Protein AF-A0A4R3K1B6-F1 (afdb_monomer_lite)

Organism: NCBI:txid1796634

InterPro domains:
  IPR000415 Nitroreductase-like [G3DSA:3.40.109.10] (159-326)
  IPR000415 Nitroreductase-like [SSF55469] (154-322)
  IPR003439 ABC transporter-like, ATP-binding domain [PF00005] (24-141)
  IPR003439 ABC transporter-like, ATP-binding domain [PS50893] (4-259)
  IPR027417 P-loop containing nucleoside triphosphate hydrolase [G3DSA:3.40.50.300] (1-145)
  IPR027417 P-loop containing nucleoside triphosphate hydrolase [SSF52540] (3-141)
  IPR029479 Nitroreductase [PF00881] (165-211)
  IPR029479 Nitroreductase [PF00881] (247-305)
  IPR050166 ABC transporter ATP-binding protein [PTHR42788] (2-141)

pLDDT: mean 86.81, std 9.58, range [44.66, 97.56]

Secondary structure (DSSP, 8-state):
-EEEEEEEEEEEEE-TTSPEEEEEEEEEEEEETT--------TTSSHHHHHHHHTTSS--SEEEEEETTEE--S--TT-----SS----TTS-HHHHHTHHHHHTT--HHHHHHT---TT-HHHHHHHHHHHHHHHHHTTPPP--GGGPPPPPPHHHHHHHHHHHHH----S-B-SPPPPHHHHHHHHHHHHTS--GGG---EEEEEEETTTSTTTTTT-SSTT-SEEEEEEEEHHHHHH-TTS-HHHHHHHHHHHHHHHHHHHHHTT-EEEEE--S-HHHHHHHHHHTT--TTEEEEEEEEEE-B---PPPPPPPPHHHH-S---

Structure (mmCIF, N/CA/C/O backbone):
data_AF-A0A4R3K1B6-F1
#
_entry.id   AF-A0A4R3K1B6-F1
#
loop_
_atom_site.group_PDB
_atom_site.id
_atom_site.type_symbol
_atom_site.label_atom_id
_atom_site.label_alt_id
_atom_site.label_comp_id
_atom_site.label_asym_id
_atom_site.label_entity_id
_atom_site.label_seq_id
_atom_site.pdbx_PDB_ins_code
_atom_site.Cartn_x
_atom_site.Cartn_y
_atom_site.Cartn_z
_atom_site.occupancy
_atom_site.B_iso_or_equiv
_atom_site.auth_seq_id
_atom_site.auth_comp_id
_atom_site.auth_asym_id
_atom_site.auth_atom_id
_atom_site.pdbx_PDB_model_num
ATOM 1 N N . MET A 1 1 ? 16.596 -20.324 -12.963 1.00 44.66 1 MET A N 1
ATOM 2 C CA . MET A 1 1 ? 17.667 -20.547 -13.966 1.00 44.66 1 MET A CA 1
ATOM 3 C C . MET A 1 1 ? 18.253 -19.181 -14.337 1.00 44.66 1 MET A C 1
ATOM 5 O O . MET A 1 1 ? 17.602 -18.192 -14.015 1.00 44.66 1 MET A O 1
ATOM 9 N N . PRO A 1 2 ? 19.481 -19.075 -14.879 1.00 58.22 2 PRO A N 1
ATOM 10 C CA . PRO A 1 2 ? 19.982 -17.814 -15.437 1.00 58.22 2 PRO A CA 1
ATOM 11 C C . PRO A 1 2 ? 19.074 -17.341 -16.578 1.00 58.22 2 PRO A C 1
ATOM 13 O O . PRO A 1 2 ? 18.966 -18.036 -17.582 1.00 58.22 2 PRO A O 1
ATOM 16 N N . THR A 1 3 ? 18.420 -16.194 -16.399 1.00 82.19 3 THR A N 1
ATOM 17 C CA . THR A 1 3 ? 17.505 -15.605 -17.388 1.00 82.19 3 THR A CA 1
ATOM 18 C C . THR A 1 3 ? 18.278 -14.821 -18.441 1.00 82.19 3 THR A C 1
ATOM 20 O O . THR A 1 3 ? 17.882 -14.826 -19.596 1.00 82.19 3 THR A O 1
ATOM 23 N N . ILE A 1 4 ? 19.414 -14.202 -18.097 1.00 93.25 4 ILE A N 1
ATOM 24 C CA . ILE A 1 4 ? 20.277 -13.510 -19.068 1.00 93.25 4 ILE A CA 1
ATOM 25 C C . ILE A 1 4 ? 21.705 -14.047 -18.954 1.00 93.25 4 ILE A C 1
ATOM 27 O O . ILE A 1 4 ? 22.252 -14.122 -17.853 1.00 93.25 4 ILE A O 1
ATOM 31 N N . LYS A 1 5 ? 22.325 -14.394 -20.087 1.00 95.75 5 LYS A N 1
ATOM 32 C CA . LYS A 1 5 ? 23.753 -14.745 -20.175 1.00 95.75 5 LYS A CA 1
ATOM 33 C C . LYS A 1 5 ? 24.436 -13.915 -21.248 1.00 95.75 5 LYS A C 1
ATOM 35 O O . LYS A 1 5 ? 23.923 -13.789 -22.354 1.00 95.75 5 LYS A O 1
ATOM 40 N N . ILE A 1 6 ? 25.613 -13.401 -20.933 1.00 97.12 6 ILE A N 1
ATOM 41 C CA . ILE A 1 6 ? 26.472 -12.638 -21.832 1.00 97.12 6 ILE A CA 1
ATOM 42 C C . ILE A 1 6 ? 27.816 -13.354 -21.865 1.00 97.12 6 ILE A C 1
ATOM 44 O O . ILE A 1 6 ? 28.393 -13.589 -20.801 1.00 97.12 6 ILE A O 1
ATOM 48 N N . LYS A 1 7 ? 28.299 -13.716 -23.057 1.00 96.69 7 LYS A N 1
ATOM 49 C CA . LYS A 1 7 ? 29.596 -14.382 -23.218 1.00 96.69 7 LYS A CA 1
ATOM 50 C C . LYS A 1 7 ? 30.464 -13.667 -24.236 1.00 96.69 7 LYS A C 1
ATOM 52 O O . LYS A 1 7 ? 30.051 -13.504 -25.387 1.00 96.69 7 LYS A O 1
ATOM 57 N N . ASN A 1 8 ? 31.672 -13.313 -23.804 1.00 97.25 8 ASN A N 1
ATOM 58 C CA . ASN A 1 8 ? 32.726 -12.690 -24.603 1.00 97.25 8 ASN A CA 1
ATOM 59 C C . ASN A 1 8 ? 32.189 -11.542 -25.476 1.00 97.25 8 ASN A C 1
ATOM 61 O O . ASN A 1 8 ? 32.447 -11.494 -26.680 1.00 97.25 8 ASN A O 1
ATOM 65 N N . LEU A 1 9 ? 31.330 -10.693 -24.904 1.00 97.56 9 LEU A N 1
ATOM 66 C CA . LEU A 1 9 ? 30.611 -9.681 -25.667 1.00 97.56 9 LEU A CA 1
ATOM 67 C C . LEU A 1 9 ? 31.532 -8.511 -26.011 1.00 97.56 9 LEU A C 1
ATOM 69 O O . LEU A 1 9 ? 32.130 -7.891 -25.131 1.00 97.56 9 LEU A O 1
ATOM 73 N N . GLU A 1 10 ? 31.558 -8.187 -27.302 1.00 97.12 10 GLU A N 1
ATOM 74 C CA . GLU A 1 10 ? 32.405 -7.153 -27.889 1.00 97.12 10 GLU A CA 1
ATOM 75 C C . GLU A 1 10 ? 31.560 -6.131 -28.654 1.00 97.12 10 GLU A C 1
ATOM 77 O O . GLU A 1 10 ? 30.659 -6.499 -29.421 1.00 97.12 10 GLU A O 1
ATOM 82 N N . LYS A 1 11 ? 31.883 -4.839 -28.527 1.00 96.81 11 LYS A N 1
ATOM 83 C CA . LYS A 1 11 ? 31.273 -3.781 -29.346 1.00 96.81 11 LYS A CA 1
ATOM 84 C C . LYS A 1 11 ? 32.308 -2.776 -29.823 1.00 96.81 11 LYS A C 1
ATOM 86 O O . LYS A 1 11 ? 32.958 -2.115 -29.017 1.00 96.81 11 LYS A O 1
ATOM 91 N N . TYR A 1 12 ? 32.359 -2.599 -31.139 1.00 95.00 12 TYR A N 1
ATOM 92 C CA . TYR A 1 12 ? 33.138 -1.561 -31.801 1.00 95.00 12 TYR A CA 1
ATOM 93 C C . TYR A 1 12 ? 32.222 -0.542 -32.483 1.00 95.00 12 TYR A C 1
ATOM 95 O O . TYR A 1 12 ? 31.189 -0.906 -33.055 1.00 95.00 12 TYR A O 1
ATOM 103 N N . TYR A 1 13 ? 32.622 0.727 -32.447 1.00 93.38 13 TYR A N 1
ATOM 104 C CA . TYR A 1 13 ? 32.012 1.807 -33.219 1.00 93.38 13 TYR A CA 1
ATOM 105 C C . TYR A 1 13 ? 33.022 2.383 -34.215 1.00 93.38 13 TYR A C 1
ATOM 107 O O . TYR A 1 13 ? 34.175 2.603 -33.838 1.00 93.38 13 TYR A O 1
ATOM 115 N N . PRO A 1 14 ? 32.614 2.663 -35.462 1.00 89.25 14 PRO A N 1
ATOM 116 C CA . PRO A 1 14 ? 33.463 3.383 -36.400 1.00 89.25 14 PRO A CA 1
ATOM 117 C C . PRO A 1 14 ? 33.594 4.850 -35.967 1.00 89.25 14 PRO A C 1
ATOM 119 O O . PRO A 1 14 ? 32.590 5.528 -35.754 1.00 89.25 14 PRO A O 1
ATOM 122 N N . GLY A 1 15 ? 34.825 5.336 -35.823 1.00 82.06 15 GLY A N 1
ATOM 123 C CA . GLY A 1 15 ? 35.135 6.746 -35.594 1.00 82.06 15 GLY A CA 1
ATOM 124 C C . GLY A 1 15 ? 35.229 7.545 -36.896 1.00 82.06 15 GLY A C 1
ATOM 125 O O . GLY A 1 15 ? 35.393 6.981 -37.979 1.00 82.06 15 GLY A O 1
ATOM 126 N N . GLU A 1 16 ? 35.173 8.876 -36.791 1.00 76.06 16 GLU A N 1
ATOM 127 C CA . GLU A 1 16 ? 35.148 9.799 -37.943 1.00 76.06 16 GLU A CA 1
ATOM 128 C C . GLU A 1 16 ? 36.380 9.681 -38.862 1.00 76.06 16 GLU A C 1
ATOM 130 O O . GLU A 1 16 ? 36.273 9.887 -40.068 1.00 76.06 16 GLU A O 1
ATOM 135 N N . ASN A 1 17 ? 37.530 9.273 -38.316 1.00 81.50 17 ASN A N 1
ATOM 136 C CA . ASN A 1 17 ? 38.792 9.120 -39.051 1.00 81.50 17 ASN A CA 1
ATOM 137 C C . ASN A 1 17 ? 39.086 7.668 -39.479 1.00 81.50 17 ASN A C 1
ATOM 139 O O . ASN A 1 17 ? 40.203 7.362 -39.891 1.00 81.50 17 ASN A O 1
ATOM 143 N N . GLY A 1 18 ? 38.116 6.755 -39.347 1.00 77.69 18 GLY A N 1
ATOM 144 C CA . GLY A 1 18 ? 38.296 5.323 -39.622 1.00 77.69 18 GLY A CA 1
ATOM 145 C C . GLY A 1 18 ? 38.916 4.517 -38.473 1.00 77.69 18 GLY A C 1
ATOM 146 O O . GLY A 1 18 ? 39.074 3.303 -38.600 1.00 77.69 18 GLY A O 1
ATOM 147 N N . GLU A 1 19 ? 39.236 5.152 -37.342 1.00 86.00 19 GLU A N 1
ATOM 148 C CA . GLU A 1 19 ? 39.643 4.450 -36.120 1.00 86.00 19 GLU A CA 1
ATOM 149 C C . GLU A 1 19 ? 38.438 3.771 -35.459 1.00 86.00 19 GLU A C 1
ATOM 151 O O . GLU A 1 19 ? 37.378 4.374 -35.298 1.00 86.00 19 GLU A O 1
ATOM 156 N N . MET A 1 20 ? 38.591 2.508 -35.061 1.00 87.69 20 MET A N 1
ATOM 157 C CA . MET A 1 20 ? 37.530 1.754 -34.393 1.00 87.69 20 MET A CA 1
ATOM 158 C C . MET A 1 20 ? 37.593 1.994 -32.884 1.00 87.69 20 MET A C 1
ATOM 160 O O . MET A 1 20 ? 38.568 1.629 -32.230 1.00 87.69 20 MET A O 1
ATOM 164 N N . THR A 1 21 ? 36.536 2.569 -32.314 1.00 91.06 21 THR A N 1
ATOM 165 C CA . THR A 1 21 ? 36.395 2.707 -30.860 1.00 91.06 21 THR A CA 1
ATOM 166 C C . THR A 1 21 ? 35.896 1.398 -30.272 1.00 91.06 21 THR A C 1
ATOM 168 O O . THR A 1 21 ? 34.793 0.955 -30.590 1.00 91.06 21 THR A O 1
ATOM 171 N N . HIS A 1 22 ? 36.691 0.791 -29.396 1.00 93.06 22 HIS A N 1
ATOM 172 C CA . HIS A 1 22 ? 36.332 -0.431 -28.683 1.00 93.06 22 HIS A CA 1
ATOM 173 C C . HIS A 1 22 ? 35.540 -0.079 -27.414 1.00 93.06 22 HIS A C 1
ATOM 175 O O . HIS A 1 22 ? 36.115 0.302 -26.401 1.00 93.06 22 HIS A O 1
ATOM 181 N N . ALA A 1 23 ? 34.209 -0.120 -27.494 1.00 93.75 23 ALA A N 1
ATOM 182 C CA . ALA A 1 23 ? 33.318 0.375 -26.441 1.00 93.75 23 ALA A CA 1
ATOM 183 C C . ALA A 1 23 ? 32.963 -0.672 -25.373 1.00 93.75 23 ALA A C 1
ATOM 185 O O . ALA A 1 23 ? 32.720 -0.302 -24.227 1.00 93.75 23 ALA A O 1
ATOM 186 N N . LEU A 1 24 ? 32.917 -1.956 -25.739 1.00 96.31 24 LEU A N 1
ATOM 187 C CA . LEU A 1 24 ? 32.756 -3.079 -24.810 1.00 96.31 24 LEU A CA 1
ATOM 188 C C . LEU A 1 24 ? 33.802 -4.134 -25.140 1.00 96.31 24 LEU A C 1
ATOM 190 O O . LEU A 1 24 ? 33.908 -4.497 -26.312 1.00 96.31 24 LEU A O 1
ATOM 194 N N . THR A 1 25 ? 34.517 -4.607 -24.120 1.00 95.44 25 THR A N 1
ATOM 195 C CA . THR A 1 25 ? 35.612 -5.574 -24.244 1.00 95.44 25 THR A CA 1
ATOM 196 C C . THR A 1 25 ? 35.378 -6.760 -23.318 1.00 95.44 25 THR A C 1
ATOM 198 O O . THR A 1 25 ? 35.262 -6.559 -22.110 1.00 95.44 25 THR A O 1
ATOM 201 N N . ASP A 1 26 ? 35.322 -7.968 -23.881 1.00 95.69 26 ASP A N 1
ATOM 202 C CA . ASP A 1 26 ? 35.226 -9.255 -23.179 1.00 95.69 26 ASP A CA 1
ATOM 203 C C . ASP A 1 26 ? 34.208 -9.295 -22.020 1.00 95.69 26 ASP A C 1
ATOM 205 O O . ASP A 1 26 ? 34.481 -9.758 -20.906 1.00 95.69 26 ASP A O 1
ATOM 209 N N . ILE A 1 27 ? 32.999 -8.773 -22.255 1.00 97.12 27 ILE A N 1
ATOM 210 C CA . ILE A 1 27 ? 31.979 -8.741 -21.203 1.00 97.12 27 ILE A CA 1
ATOM 211 C C . ILE A 1 27 ? 31.388 -10.143 -21.022 1.00 97.12 27 ILE A C 1
ATOM 213 O O . ILE A 1 27 ? 30.825 -10.722 -21.953 1.00 97.12 27 ILE A O 1
ATOM 217 N N . ASN A 1 28 ? 31.487 -10.663 -19.797 1.00 96.38 28 ASN A N 1
ATOM 218 C CA . ASN A 1 28 ? 30.962 -11.961 -19.386 1.00 96.38 28 ASN A CA 1
ATOM 219 C C . ASN A 1 28 ? 30.116 -11.804 -18.119 1.00 96.38 28 ASN A C 1
ATOM 221 O O . ASN A 1 28 ? 30.596 -11.295 -17.105 1.00 96.38 28 ASN A O 1
ATOM 225 N N . MET A 1 29 ? 28.851 -12.220 -18.170 1.00 94.62 29 MET A N 1
ATOM 226 C CA . MET A 1 29 ? 27.916 -12.053 -17.054 1.00 94.62 29 MET A CA 1
ATOM 227 C C . MET A 1 29 ? 26.774 -13.067 -17.128 1.00 94.62 29 MET A C 1
ATOM 229 O O . MET A 1 29 ? 26.272 -13.363 -18.209 1.00 94.62 29 MET A O 1
ATOM 233 N N . GLU A 1 30 ? 26.308 -13.535 -15.972 1.00 94.56 30 GLU A N 1
ATOM 234 C CA . GLU A 1 30 ? 25.056 -14.282 -15.846 1.00 94.56 30 GLU A CA 1
ATOM 235 C C . GLU A 1 30 ? 24.156 -13.595 -14.819 1.00 94.56 30 GLU A C 1
ATOM 237 O O . GLU A 1 30 ? 24.613 -13.251 -13.730 1.00 94.56 30 GLU A O 1
ATOM 242 N N . ILE A 1 31 ? 22.884 -13.407 -15.169 1.00 93.06 31 ILE A N 1
ATOM 243 C CA . ILE A 1 31 ? 21.857 -12.821 -14.304 1.00 93.06 31 ILE A CA 1
ATOM 244 C C . ILE A 1 31 ? 20.751 -13.856 -14.126 1.00 93.06 31 ILE A C 1
ATOM 246 O O . ILE A 1 31 ? 20.181 -14.351 -15.105 1.00 93.06 31 ILE A O 1
ATOM 250 N N . ARG A 1 32 ? 20.452 -14.212 -12.876 1.00 88.50 32 ARG A N 1
ATOM 251 C CA . ARG A 1 32 ? 19.416 -15.199 -12.549 1.00 88.50 32 ARG A CA 1
ATOM 252 C C . ARG A 1 32 ? 18.037 -14.577 -12.468 1.00 88.50 32 ARG A C 1
ATOM 254 O O . ARG A 1 32 ? 17.886 -13.391 -12.193 1.00 88.50 32 ARG A O 1
ATOM 261 N N . ASP A 1 33 ? 17.029 -15.417 -12.678 1.00 82.81 33 ASP A N 1
ATOM 262 C CA . ASP A 1 33 ? 15.645 -15.020 -12.463 1.00 82.81 33 ASP A CA 1
ATOM 263 C C . ASP A 1 33 ? 15.461 -14.380 -11.075 1.00 82.81 33 ASP A C 1
ATOM 265 O O . ASP A 1 33 ? 15.931 -14.892 -10.053 1.00 82.81 33 ASP A O 1
ATOM 269 N N . GLY A 1 34 ? 14.809 -13.220 -11.060 1.00 79.62 34 GLY A N 1
ATOM 270 C CA . GLY A 1 34 ? 14.570 -12.425 -9.863 1.00 79.62 34 GLY A CA 1
ATOM 271 C C . GLY A 1 34 ? 15.793 -11.720 -9.261 1.00 79.62 34 GLY A C 1
ATOM 272 O O . GLY A 1 34 ? 15.618 -11.071 -8.221 1.00 79.62 34 GLY A O 1
ATOM 273 N N . GLU A 1 35 ? 16.988 -11.805 -9.851 1.00 81.56 35 GLU A N 1
ATOM 274 C CA . GLU A 1 35 ? 18.142 -11.014 -9.412 1.00 81.56 35 GLU A CA 1
ATOM 275 C C . GLU A 1 35 ? 17.992 -9.539 -9.796 1.00 81.56 35 GLU A C 1
ATOM 277 O O . GLU A 1 35 ? 17.462 -9.184 -10.847 1.00 81.56 35 GLU A O 1
ATOM 282 N N . PHE A 1 36 ? 18.473 -8.665 -8.912 1.00 83.56 36 PHE A N 1
ATOM 283 C CA . PHE A 1 36 ? 18.562 -7.232 -9.160 1.00 83.56 36 PHE A CA 1
ATOM 284 C C . PHE A 1 36 ? 20.032 -6.858 -9.330 1.00 83.56 36 PHE A C 1
ATOM 286 O O . PHE A 1 36 ? 20.827 -7.031 -8.405 1.00 83.56 36 PHE A O 1
ATOM 293 N N . VAL A 1 37 ? 20.387 -6.350 -10.508 1.00 87.19 37 VAL A N 1
ATOM 294 C CA . VAL A 1 37 ? 21.770 -6.031 -10.879 1.00 87.19 37 VAL A CA 1
ATOM 295 C C . VAL A 1 37 ? 21.889 -4.540 -11.165 1.00 87.19 37 VAL A C 1
ATOM 297 O O . VAL A 1 37 ? 21.058 -3.962 -11.860 1.00 87.19 37 VAL A O 1
ATOM 300 N N . CYS A 1 38 ? 22.945 -3.918 -10.641 1.00 88.06 38 CYS A N 1
ATOM 301 C CA . CYS A 1 38 ? 23.271 -2.519 -10.895 1.00 88.06 38 CYS A CA 1
ATOM 302 C C . CYS A 1 38 ? 24.606 -2.424 -11.642 1.00 88.06 38 CYS A C 1
ATOM 304 O O . CYS A 1 38 ? 25.610 -2.971 -11.187 1.00 88.06 38 CYS A O 1
ATOM 306 N N . ILE A 1 39 ? 24.620 -1.716 -12.773 1.00 88.44 39 ILE A N 1
ATOM 307 C CA . ILE A 1 39 ? 25.825 -1.472 -13.574 1.00 88.44 39 ILE A CA 1
ATOM 308 C C . ILE A 1 39 ? 26.286 -0.038 -13.315 1.00 88.44 39 ILE A C 1
ATOM 310 O O . ILE A 1 39 ? 25.609 0.922 -13.683 1.00 88.44 39 ILE A O 1
ATOM 314 N N . VAL A 1 40 ? 27.453 0.111 -12.692 1.00 89.44 40 VAL A N 1
ATOM 315 C CA . VAL A 1 40 ? 28.027 1.410 -12.312 1.00 89.44 40 VAL A CA 1
ATOM 316 C C . VAL A 1 40 ? 29.332 1.673 -13.051 1.00 89.44 40 VAL A C 1
ATOM 318 O O . VAL A 1 40 ? 30.081 0.756 -13.371 1.00 89.44 40 VAL A O 1
ATOM 321 N N . GLY A 1 41 ? 29.615 2.944 -13.322 1.00 88.69 41 GLY A N 1
ATOM 322 C CA . GLY A 1 41 ? 30.865 3.367 -13.948 1.00 88.69 41 GLY A CA 1
ATOM 323 C C . GLY A 1 41 ? 30.794 4.800 -14.484 1.00 88.69 41 GLY A C 1
ATOM 324 O O . GLY A 1 41 ? 29.688 5.343 -14.607 1.00 88.69 41 GLY A O 1
ATOM 325 N N . PRO A 1 42 ? 31.940 5.420 -14.823 1.00 88.62 42 PRO A N 1
ATOM 326 C CA . PRO A 1 42 ? 32.013 6.796 -15.324 1.00 88.62 42 PRO A CA 1
ATOM 327 C C . PRO A 1 42 ? 31.149 7.054 -16.568 1.00 88.62 42 PRO A C 1
ATOM 329 O O . PRO A 1 42 ? 30.731 6.126 -17.264 1.00 88.62 42 PRO A O 1
ATOM 332 N N . SER A 1 43 ? 30.872 8.323 -16.879 1.00 85.50 43 SER A N 1
ATOM 333 C CA . SER A 1 43 ? 30.223 8.669 -18.153 1.00 85.50 43 SER A CA 1
ATOM 334 C C . SER A 1 43 ? 31.060 8.158 -19.334 1.00 85.50 43 SER A C 1
ATOM 336 O O . SER A 1 43 ? 32.286 8.220 -19.289 1.00 85.50 43 SER A O 1
ATOM 338 N N . GLY A 1 44 ? 30.406 7.604 -20.359 1.00 86.94 44 GLY A N 1
ATOM 339 C CA . GLY A 1 44 ? 31.076 7.055 -21.546 1.00 86.94 44 GLY A CA 1
ATOM 340 C C . GLY A 1 44 ? 31.652 5.637 -21.415 1.00 86.94 44 GLY A C 1
ATOM 341 O O . GLY A 1 44 ? 32.156 5.114 -22.398 1.00 86.94 44 GLY A O 1
ATOM 342 N N . CYS A 1 45 ? 31.540 4.959 -20.265 1.00 90.38 45 CYS A N 1
ATOM 343 C CA . CYS A 1 45 ? 32.122 3.617 -20.079 1.00 90.38 45 CYS A CA 1
ATOM 344 C C . CYS A 1 45 ? 31.312 2.443 -20.689 1.00 90.38 45 CYS A C 1
ATOM 346 O O . CYS A 1 45 ? 31.477 1.307 -20.259 1.00 90.38 45 CYS A O 1
ATOM 348 N N . GLY A 1 46 ? 30.376 2.701 -21.610 1.00 91.50 46 GLY A N 1
ATOM 349 C CA . GLY A 1 46 ? 29.630 1.645 -22.318 1.00 91.50 46 GLY A CA 1
ATOM 350 C C . GLY A 1 46 ? 28.388 1.067 -21.614 1.00 91.50 46 GLY A C 1
ATOM 351 O O . GLY A 1 46 ? 27.799 0.119 -22.120 1.00 91.50 46 GLY A O 1
ATOM 352 N N . LYS A 1 47 ? 27.925 1.627 -20.485 1.00 94.75 47 LYS A N 1
ATOM 353 C CA . LYS A 1 47 ? 26.725 1.123 -19.766 1.00 94.75 47 LYS A CA 1
ATOM 354 C C . LYS A 1 47 ? 25.475 1.083 -20.646 1.00 94.75 47 LYS A C 1
ATOM 356 O O . LYS A 1 47 ? 24.827 0.047 -20.741 1.00 94.75 47 LYS A O 1
ATOM 361 N N . SER A 1 48 ? 25.151 2.208 -21.287 1.00 91.62 48 SER A N 1
ATOM 362 C CA . SER A 1 48 ? 23.976 2.309 -22.157 1.00 91.62 48 SER A CA 1
ATOM 363 C C . SER A 1 48 ? 24.115 1.376 -23.357 1.00 91.62 48 SER A C 1
ATOM 365 O O . SER A 1 48 ? 23.192 0.627 -23.636 1.00 91.62 48 SER A O 1
ATOM 367 N N . THR A 1 49 ? 25.307 1.310 -23.963 1.00 94.38 49 THR A N 1
ATOM 368 C CA . THR A 1 49 ? 25.634 0.358 -25.035 1.00 94.38 49 THR A CA 1
ATOM 369 C C . THR A 1 49 ? 25.354 -1.090 -24.627 1.00 94.38 49 THR A C 1
ATOM 371 O O . THR A 1 49 ? 24.729 -1.830 -25.380 1.00 94.38 49 THR A O 1
ATOM 374 N N . LEU A 1 50 ? 25.780 -1.504 -23.429 1.00 95.44 50 LEU A N 1
ATOM 375 C CA . LEU A 1 50 ? 25.534 -2.851 -22.915 1.00 95.44 50 LEU A CA 1
ATOM 376 C C . LEU A 1 50 ? 24.035 -3.119 -22.721 1.00 95.44 50 LEU A C 1
ATOM 378 O O . LEU A 1 50 ? 23.539 -4.150 -23.167 1.00 95.44 50 LEU A O 1
ATOM 382 N N . LEU A 1 51 ? 23.307 -2.190 -22.093 1.00 94.06 51 LEU A N 1
ATOM 383 C CA . LEU A 1 51 ? 21.864 -2.328 -21.866 1.00 94.06 51 LEU A CA 1
ATOM 384 C C . LEU A 1 51 ? 21.065 -2.353 -23.178 1.00 94.06 51 LEU A C 1
ATOM 386 O O . LEU A 1 51 ? 20.131 -3.140 -23.306 1.00 94.06 51 LEU A O 1
ATOM 390 N N . GLU A 1 52 ? 21.448 -1.547 -24.169 1.00 93.50 52 GLU A N 1
ATOM 391 C CA . GLU A 1 52 ? 20.834 -1.534 -25.501 1.00 93.50 52 GLU A CA 1
ATOM 392 C C . GLU A 1 52 ? 21.067 -2.847 -26.256 1.00 93.50 52 GLU A C 1
ATOM 394 O O . GLU A 1 52 ? 20.145 -3.347 -26.901 1.00 93.50 52 GLU A O 1
ATOM 399 N N . ILE A 1 53 ? 22.264 -3.436 -26.149 1.00 95.50 53 ILE A N 1
ATOM 400 C CA . ILE A 1 53 ? 22.559 -4.752 -26.732 1.00 95.50 53 ILE A CA 1
ATOM 401 C C . ILE A 1 53 ? 21.720 -5.839 -26.061 1.00 95.50 53 ILE A C 1
ATOM 403 O O . ILE A 1 53 ? 21.092 -6.641 -26.750 1.00 95.50 53 ILE A O 1
ATOM 407 N N . VAL A 1 54 ? 21.661 -5.853 -24.725 1.00 94.19 54 VAL A N 1
ATOM 408 C CA . VAL A 1 54 ? 20.848 -6.825 -23.974 1.00 94.19 54 VAL A CA 1
ATOM 409 C C . VAL A 1 54 ? 19.367 -6.702 -24.332 1.00 94.19 54 VAL A C 1
ATOM 411 O O . VAL A 1 54 ? 18.686 -7.713 -24.478 1.00 94.19 54 VAL A O 1
ATOM 414 N N . ALA A 1 55 ? 18.875 -5.480 -24.547 1.00 92.31 55 ALA A N 1
ATOM 415 C CA . ALA A 1 55 ? 17.508 -5.230 -24.992 1.00 92.31 55 ALA A CA 1
ATOM 416 C C . ALA A 1 55 ? 17.244 -5.563 -26.473 1.00 92.31 55 ALA A C 1
ATOM 418 O O . ALA A 1 55 ? 16.100 -5.467 -26.927 1.00 92.31 55 ALA A O 1
ATOM 419 N N . GLY A 1 56 ? 18.280 -5.920 -27.238 1.00 93.31 56 GLY A N 1
ATOM 420 C CA . GLY A 1 56 ? 18.186 -6.156 -28.677 1.00 93.31 56 GLY A CA 1
ATOM 421 C C . GLY A 1 56 ? 17.900 -4.891 -29.493 1.00 93.31 56 GLY A C 1
ATOM 422 O O . GLY A 1 56 ? 17.388 -4.987 -30.608 1.00 93.31 56 GLY A O 1
ATOM 423 N N . LEU A 1 57 ? 18.191 -3.710 -28.937 1.00 93.25 57 LEU A N 1
ATOM 424 C CA . LEU A 1 57 ? 18.074 -2.407 -29.603 1.00 93.25 57 LEU A CA 1
ATOM 425 C C . LEU A 1 57 ? 19.330 -2.050 -30.404 1.00 93.25 57 LEU A C 1
ATOM 427 O O . LEU A 1 57 ? 19.262 -1.241 -31.328 1.00 93.25 57 LEU A O 1
ATOM 431 N N . LEU A 1 58 ? 20.466 -2.648 -30.049 1.00 94.50 58 LEU A N 1
ATOM 432 C CA . LEU A 1 58 ? 21.756 -2.412 -30.676 1.00 94.50 58 LEU A CA 1
ATOM 433 C C . LEU A 1 58 ? 22.447 -3.744 -30.976 1.00 94.50 58 LEU A C 1
ATOM 435 O O . LEU A 1 58 ? 22.542 -4.614 -30.117 1.00 94.50 58 LEU A O 1
ATOM 439 N N . GLU A 1 59 ? 22.977 -3.897 -32.187 1.00 94.38 59 GLU A N 1
ATOM 440 C CA . GLU A 1 59 ? 23.777 -5.073 -32.535 1.00 94.38 59 GLU A CA 1
ATOM 441 C C . GLU A 1 59 ? 25.161 -5.013 -31.874 1.00 94.38 59 GLU A C 1
ATOM 443 O O . GLU A 1 59 ? 25.796 -3.954 -31.815 1.00 94.38 59 GLU A O 1
ATOM 448 N N . HIS A 1 60 ? 25.662 -6.156 -31.416 1.00 95.00 60 HIS A N 1
ATOM 449 C CA . HIS A 1 60 ? 27.039 -6.313 -30.947 1.00 95.00 60 HIS A CA 1
ATOM 450 C C . HIS A 1 60 ? 27.976 -6.720 -32.094 1.00 95.00 60 HIS A C 1
ATOM 452 O O . HIS A 1 60 ? 27.527 -7.148 -33.154 1.00 95.00 60 HIS A O 1
ATOM 458 N N . THR A 1 61 ? 29.290 -6.566 -31.910 1.00 96.00 61 THR A N 1
ATOM 459 C CA . THR A 1 61 ? 30.281 -6.906 -32.947 1.00 96.00 61 THR A CA 1
ATOM 460 C C . THR A 1 61 ? 30.717 -8.369 -32.871 1.00 96.00 61 THR A C 1
ATOM 462 O O . THR A 1 61 ? 30.894 -9.005 -33.906 1.00 96.00 61 THR A O 1
ATOM 465 N N . ALA A 1 62 ? 30.881 -8.912 -31.662 1.00 96.12 62 ALA A N 1
ATOM 466 C CA . ALA A 1 62 ? 31.178 -10.326 -31.426 1.00 96.12 62 ALA A CA 1
ATOM 467 C C . ALA A 1 62 ? 30.620 -10.779 -30.065 1.00 96.12 62 ALA A C 1
ATOM 469 O O . ALA A 1 62 ? 30.042 -9.969 -29.337 1.00 96.12 62 ALA A O 1
ATOM 470 N N . GLY A 1 63 ? 30.763 -12.069 -29.754 1.00 96.19 63 GLY A N 1
ATOM 471 C CA . GLY A 1 63 ? 30.183 -12.694 -28.563 1.00 96.19 63 GLY A CA 1
ATOM 472 C C . GLY A 1 63 ? 28.721 -13.098 -28.740 1.00 96.19 63 GLY A C 1
ATOM 473 O O . GLY A 1 63 ? 28.199 -13.112 -29.856 1.00 96.19 63 GLY A O 1
ATOM 474 N N . GLU A 1 64 ? 28.065 -13.443 -27.634 1.00 96.06 64 GLU A N 1
ATOM 475 C CA . GLU A 1 64 ? 26.644 -13.805 -27.606 1.00 96.06 64 GLU A CA 1
ATOM 476 C C . GLU A 1 64 ? 25.924 -13.233 -26.379 1.00 96.06 64 GLU A C 1
ATOM 478 O O . GLU A 1 64 ? 26.480 -13.172 -25.279 1.00 96.06 64 GLU A O 1
ATOM 483 N N . VAL A 1 65 ? 24.657 -12.856 -26.572 1.00 96.50 65 VAL A N 1
ATOM 484 C CA . VAL A 1 65 ? 23.705 -12.563 -25.496 1.00 96.50 65 VAL A CA 1
ATOM 485 C C . VAL A 1 65 ? 22.531 -13.526 -25.614 1.00 96.50 65 VAL A C 1
ATOM 487 O O . VAL A 1 65 ? 21.943 -13.668 -26.686 1.00 96.50 65 VAL A O 1
ATOM 490 N N . LEU A 1 66 ? 22.196 -14.193 -24.515 1.00 94.50 66 LEU A N 1
ATOM 491 C CA . LEU A 1 66 ? 21.125 -15.178 -24.418 1.00 94.50 66 LEU A CA 1
ATOM 492 C C . LEU A 1 66 ? 20.083 -14.688 -23.405 1.00 94.50 66 LEU A C 1
ATOM 494 O O . LEU A 1 66 ? 20.452 -14.311 -22.293 1.00 94.50 66 LEU A O 1
ATOM 498 N N . LEU A 1 67 ? 18.804 -14.743 -23.775 1.00 91.88 67 LEU A N 1
ATOM 499 C CA . LEU A 1 67 ? 17.652 -14.596 -22.886 1.00 91.88 67 LEU A CA 1
ATOM 500 C C . LEU A 1 67 ? 16.957 -15.959 -22.789 1.00 91.88 67 LEU A C 1
ATOM 502 O O . LEU A 1 67 ? 16.557 -16.500 -23.816 1.00 91.88 67 LEU A O 1
ATOM 506 N N . ASP A 1 68 ? 16.861 -16.532 -21.591 1.00 89.69 68 ASP A N 1
ATOM 507 C CA . ASP A 1 68 ? 16.338 -17.888 -21.349 1.00 89.69 68 ASP A CA 1
ATOM 508 C C . ASP A 1 68 ? 16.955 -18.940 -22.293 1.00 89.69 68 ASP A C 1
ATOM 510 O O . ASP A 1 68 ? 16.269 -19.746 -22.920 1.00 89.69 68 ASP A O 1
ATOM 514 N N . ASP A 1 69 ? 18.286 -18.890 -22.425 1.00 90.94 69 ASP A N 1
ATOM 515 C CA . ASP A 1 69 ? 19.095 -19.725 -23.328 1.00 90.94 69 ASP A CA 1
ATOM 516 C C . ASP A 1 69 ? 18.804 -19.547 -24.837 1.00 90.94 69 ASP A C 1
ATOM 518 O O . ASP A 1 69 ? 19.353 -20.272 -25.671 1.00 90.94 69 ASP A O 1
ATOM 522 N N . VAL A 1 70 ? 18.017 -18.536 -25.221 1.00 91.19 70 VAL A N 1
ATOM 523 C CA . VAL A 1 70 ? 17.742 -18.171 -26.617 1.00 91.19 70 VAL A CA 1
ATOM 524 C C . VAL A 1 70 ? 18.571 -16.944 -27.026 1.00 91.19 70 VAL A C 1
ATOM 526 O O . VAL A 1 70 ? 18.517 -15.921 -26.345 1.00 91.19 70 VAL A O 1
ATOM 529 N N . PRO A 1 71 ? 19.313 -16.981 -28.153 1.00 93.69 71 PRO A N 1
ATOM 530 C CA . PRO A 1 71 ? 20.065 -15.823 -28.633 1.00 93.69 71 PRO A CA 1
ATOM 531 C C . PRO A 1 71 ? 19.196 -14.591 -28.895 1.00 93.69 71 PRO A C 1
ATOM 533 O O . PRO A 1 71 ? 18.222 -14.654 -29.652 1.00 93.69 71 PRO A O 1
ATOM 536 N N . VAL A 1 72 ? 19.603 -13.452 -28.333 1.00 92.25 72 VAL A N 1
ATOM 537 C CA . VAL A 1 72 ? 18.993 -12.144 -28.590 1.00 92.25 72 VAL A CA 1
ATOM 538 C C . VAL A 1 72 ? 19.409 -11.681 -29.986 1.00 92.25 72 VAL A C 1
ATOM 540 O O . VAL A 1 72 ? 20.570 -11.376 -30.235 1.00 92.25 72 VAL A O 1
ATOM 543 N N . LYS A 1 73 ? 18.454 -11.648 -30.919 1.00 87.38 73 LYS A N 1
ATOM 544 C CA . LYS A 1 73 ? 18.665 -11.201 -32.314 1.00 87.38 73 LYS A CA 1
ATOM 545 C C . LYS A 1 73 ? 17.951 -9.889 -32.651 1.00 87.38 73 LYS A C 1
ATOM 547 O O . LYS A 1 73 ? 17.948 -9.465 -33.800 1.00 87.38 73 LYS A O 1
ATOM 552 N N . GLY A 1 74 ? 17.287 -9.293 -31.669 1.00 89.69 74 GLY A N 1
ATOM 553 C CA . GLY A 1 74 ? 16.445 -8.116 -31.823 1.00 89.69 74 GLY A CA 1
ATOM 554 C C . GLY A 1 74 ? 15.571 -7.926 -30.590 1.00 89.69 74 GLY A C 1
ATOM 555 O O . GLY A 1 74 ? 15.719 -8.642 -29.598 1.00 89.69 74 GLY A O 1
ATOM 556 N N . THR A 1 75 ? 14.654 -6.968 -30.655 1.00 89.12 75 THR A N 1
ATOM 557 C CA . THR A 1 75 ? 13.782 -6.634 -29.527 1.00 89.12 75 THR A CA 1
ATOM 558 C C . THR A 1 75 ? 12.844 -7.786 -29.157 1.00 89.12 75 THR A C 1
ATOM 560 O O . THR A 1 75 ? 12.298 -8.477 -30.020 1.00 89.12 75 THR A O 1
ATOM 563 N N . SER A 1 76 ? 12.629 -7.974 -27.854 1.00 85.19 76 SER A N 1
ATOM 564 C CA . SER A 1 76 ? 11.675 -8.944 -27.307 1.00 85.19 76 SER A CA 1
ATOM 565 C C . SER A 1 76 ? 10.540 -8.236 -26.567 1.00 85.19 76 SER A C 1
ATOM 567 O O . SER A 1 76 ? 10.720 -7.149 -26.024 1.00 85.19 76 SER A O 1
ATOM 569 N N . ARG A 1 77 ? 9.364 -8.873 -26.514 1.00 79.50 77 ARG A N 1
ATOM 570 C CA . ARG A 1 77 ? 8.246 -8.427 -25.662 1.00 79.50 77 ARG A CA 1
ATOM 571 C C . ARG A 1 77 ? 8.497 -8.699 -24.180 1.00 79.50 77 ARG A C 1
ATOM 573 O O . ARG A 1 77 ? 7.833 -8.090 -23.347 1.00 79.50 77 ARG A O 1
ATOM 580 N N . ASP A 1 78 ? 9.443 -9.581 -23.883 1.00 80.69 78 ASP A N 1
ATOM 581 C CA . ASP A 1 78 ? 9.799 -9.980 -22.522 1.00 80.69 78 ASP A CA 1
ATOM 582 C C . ASP A 1 78 ? 10.792 -9.001 -21.875 1.00 80.69 78 ASP A C 1
ATOM 584 O O . ASP A 1 78 ? 11.021 -9.056 -20.669 1.00 80.69 78 ASP A O 1
ATOM 588 N N . ILE A 1 79 ? 11.353 -8.066 -22.657 1.00 84.88 79 ILE A N 1
ATOM 589 C CA . ILE A 1 79 ? 12.275 -7.038 -22.171 1.00 84.88 79 ILE A CA 1
ATOM 590 C C . ILE A 1 79 ? 11.591 -5.669 -22.199 1.00 84.88 79 ILE A C 1
ATOM 592 O O . ILE A 1 79 ? 11.244 -5.142 -23.256 1.00 84.88 79 ILE A O 1
ATOM 596 N N . GLY A 1 80 ? 11.441 -5.063 -21.021 1.00 85.12 80 GLY A N 1
ATOM 597 C CA . GLY A 1 80 ? 11.067 -3.658 -20.872 1.00 85.12 80 GLY A CA 1
ATOM 598 C C . GLY A 1 80 ? 12.305 -2.774 -20.728 1.00 85.12 80 GLY A C 1
ATOM 599 O O . GLY A 1 80 ? 13.205 -3.097 -19.957 1.00 85.12 80 GLY A O 1
ATOM 600 N N . VAL A 1 81 ? 12.340 -1.643 -21.435 1.00 87.12 81 VAL A N 1
ATOM 601 C CA . VAL A 1 81 ? 13.432 -0.660 -21.353 1.00 87.12 81 VAL A CA 1
ATOM 602 C C . VAL A 1 81 ? 12.880 0.681 -20.895 1.00 87.12 81 VAL A C 1
ATOM 604 O O . VAL A 1 81 ? 11.879 1.163 -21.425 1.00 87.12 81 VAL A O 1
ATOM 607 N N . VAL A 1 82 ? 13.560 1.296 -19.930 1.00 84.31 82 VAL A N 1
ATOM 608 C CA . VAL A 1 82 ? 13.356 2.696 -19.552 1.00 84.31 82 VAL A CA 1
ATOM 609 C C . VAL A 1 82 ? 14.610 3.454 -19.959 1.00 84.31 82 VAL A C 1
ATOM 611 O O . VAL A 1 82 ? 15.692 3.201 -19.433 1.00 84.31 82 VAL A O 1
ATOM 614 N N . PHE A 1 83 ? 14.471 4.340 -20.939 1.00 81.56 83 PHE A N 1
ATOM 615 C CA . PHE A 1 83 ? 15.583 5.134 -21.450 1.00 81.56 83 PHE A CA 1
ATOM 616 C C . PHE A 1 83 ? 15.974 6.240 -20.466 1.00 81.56 83 PHE A C 1
ATOM 618 O O . PHE A 1 83 ? 15.156 6.697 -19.668 1.00 81.56 83 PHE A O 1
ATOM 625 N N . GLN A 1 84 ? 17.234 6.672 -20.546 1.00 74.56 84 GLN A N 1
ATOM 626 C CA . GLN A 1 84 ? 17.764 7.759 -19.723 1.00 74.56 84 GLN A CA 1
ATOM 627 C C . GLN A 1 84 ? 17.031 9.083 -19.989 1.00 74.56 84 GLN A C 1
ATOM 629 O O . GLN A 1 84 ? 16.696 9.795 -19.045 1.00 74.56 84 GLN A O 1
ATOM 634 N N . ASP A 1 85 ? 16.743 9.375 -21.258 1.00 76.31 85 ASP A N 1
ATOM 635 C CA . ASP A 1 85 ? 15.866 10.476 -21.643 1.00 76.31 85 ASP A CA 1
ATOM 636 C C . ASP A 1 85 ? 14.414 10.001 -21.703 1.00 76.31 85 ASP A C 1
ATOM 638 O O . ASP A 1 85 ? 14.118 8.887 -22.154 1.00 76.31 85 ASP A O 1
ATOM 642 N N . ALA A 1 86 ? 13.494 10.868 -21.270 1.00 68.12 86 ALA A N 1
ATOM 643 C CA . ALA A 1 86 ? 12.066 10.582 -21.249 1.00 68.12 86 ALA A CA 1
ATOM 644 C C . ALA A 1 86 ? 11.558 10.242 -22.661 1.00 68.12 86 ALA A C 1
ATOM 646 O O . ALA A 1 86 ? 11.234 11.116 -23.461 1.00 68.12 86 ALA A O 1
ATOM 647 N N . SER A 1 87 ? 11.449 8.947 -22.956 1.00 73.00 87 SER A N 1
ATOM 648 C CA . SER A 1 87 ? 10.997 8.425 -24.251 1.00 73.00 87 SER A CA 1
ATOM 649 C C . SER A 1 87 ? 9.473 8.333 -24.316 1.00 73.00 87 SER A C 1
ATOM 651 O O . SER A 1 87 ? 8.902 7.316 -24.708 1.00 73.00 87 SER A O 1
ATOM 653 N N . LEU A 1 88 ? 8.800 9.395 -23.874 1.00 81.12 88 LEU A N 1
ATOM 654 C CA . LEU A 1 88 ? 7.361 9.536 -24.047 1.00 81.12 88 LEU A CA 1
ATOM 655 C C . LEU A 1 88 ? 7.084 10.047 -25.459 1.00 81.12 88 LEU A C 1
ATOM 657 O O . LEU A 1 88 ? 7.809 10.884 -25.986 1.00 81.12 88 LEU A O 1
ATOM 661 N N . TYR A 1 89 ? 6.002 9.577 -26.064 1.00 83.19 89 TYR A N 1
ATOM 662 C CA . TYR A 1 89 ? 5.489 10.108 -27.318 1.00 83.19 89 TYR A CA 1
ATOM 663 C C . TYR A 1 89 ? 4.761 11.431 -27.037 1.00 83.19 89 TYR A C 1
ATOM 665 O O . TYR A 1 89 ? 3.651 11.389 -26.493 1.00 83.19 89 TYR A O 1
ATOM 673 N N . PRO A 1 90 ? 5.324 12.599 -27.410 1.00 79.19 90 PRO A N 1
ATOM 674 C CA . PRO A 1 90 ? 4.785 13.901 -27.006 1.00 79.19 90 PRO A CA 1
ATOM 675 C C . PRO A 1 90 ? 3.422 14.208 -27.640 1.00 79.19 90 PRO A C 1
ATOM 677 O O . PRO A 1 90 ? 2.622 14.952 -27.088 1.00 79.19 90 PRO A O 1
ATOM 680 N N . TRP A 1 91 ? 3.103 13.586 -28.778 1.00 84.38 91 TRP A N 1
ATOM 681 C CA . TRP A 1 91 ? 1.789 13.697 -29.425 1.00 84.38 91 TRP A CA 1
ATOM 682 C C . TRP A 1 91 ? 0.725 12.756 -28.830 1.00 84.38 91 TRP A C 1
ATOM 684 O O . TRP A 1 91 ? -0.411 12.705 -29.314 1.00 84.38 91 TRP A O 1
ATOM 694 N N . ARG A 1 92 ? 1.071 11.949 -27.819 1.00 82.19 92 ARG A N 1
ATOM 695 C CA . ARG A 1 92 ? 0.155 11.025 -27.137 1.00 82.19 92 ARG A CA 1
ATOM 696 C C . ARG A 1 92 ? -0.141 11.519 -25.724 1.00 82.19 92 ARG A C 1
ATOM 698 O O . ARG A 1 92 ? 0.727 12.005 -25.015 1.00 82.19 92 ARG A O 1
ATOM 705 N N . THR A 1 93 ? -1.370 11.286 -25.270 1.00 78.25 93 THR A N 1
ATOM 706 C CA . THR A 1 93 ? -1.720 11.448 -23.852 1.00 78.25 93 THR A CA 1
ATOM 707 C C . THR A 1 93 ? -0.992 10.408 -22.998 1.00 7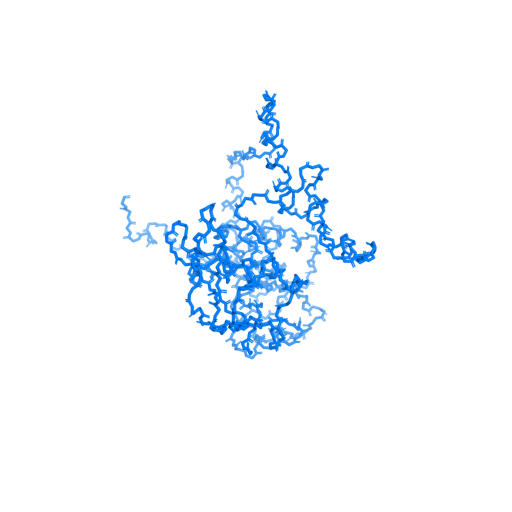8.25 93 THR A C 1
ATOM 709 O O . THR A 1 93 ? -0.589 9.362 -23.510 1.00 78.25 93 THR A O 1
ATOM 712 N N . ILE A 1 94 ? -0.883 10.628 -21.686 1.00 76.06 94 ILE A N 1
ATOM 713 C CA . ILE A 1 94 ? -0.273 9.664 -20.747 1.00 76.06 94 ILE A CA 1
ATOM 714 C C . ILE A 1 94 ? -0.915 8.282 -20.888 1.00 76.06 94 ILE A C 1
ATOM 716 O O . ILE A 1 94 ? -0.215 7.291 -21.064 1.00 76.06 94 ILE A O 1
ATOM 720 N N . LYS A 1 95 ? -2.252 8.209 -20.954 1.00 74.19 95 LYS A N 1
ATOM 721 C CA . LYS A 1 95 ? -2.972 6.942 -21.172 1.00 74.19 95 LYS A CA 1
ATOM 722 C C . LYS A 1 95 ? -2.528 6.238 -22.451 1.00 74.19 95 LYS A C 1
ATOM 724 O O . LYS A 1 95 ? -2.341 5.027 -22.452 1.00 74.19 95 LYS A O 1
ATOM 729 N N . LYS A 1 96 ? -2.354 6.990 -23.540 1.00 78.31 96 LYS A N 1
ATOM 730 C CA . LYS A 1 96 ? -1.901 6.456 -24.833 1.00 78.31 96 LYS A CA 1
ATOM 731 C C . LYS A 1 96 ? -0.414 6.097 -24.838 1.00 78.31 96 LYS A C 1
ATOM 733 O O . LYS A 1 96 ? -0.029 5.260 -25.649 1.00 78.31 96 LYS A O 1
ATOM 738 N N . ASN A 1 97 ? 0.398 6.727 -23.989 1.00 82.12 97 ASN A N 1
ATOM 739 C CA . ASN A 1 97 ? 1.793 6.357 -23.763 1.00 82.12 97 ASN A CA 1
ATOM 740 C C . ASN A 1 97 ? 1.881 5.025 -23.010 1.00 82.12 97 ASN A C 1
ATOM 742 O O . ASN A 1 97 ? 2.519 4.101 -23.499 1.00 82.12 97 ASN A O 1
ATOM 746 N N . ILE A 1 98 ? 1.160 4.868 -21.895 1.00 77.25 98 ILE A N 1
ATOM 747 C CA . ILE A 1 98 ? 1.199 3.622 -21.114 1.00 77.25 98 ILE A CA 1
ATOM 748 C C . ILE A 1 98 ? 0.547 2.457 -21.884 1.00 77.25 98 ILE A C 1
ATOM 750 O O . ILE A 1 98 ? 1.069 1.345 -21.909 1.00 77.25 98 ILE A O 1
ATOM 754 N N . ALA A 1 99 ? -0.564 2.703 -22.587 1.00 76.88 99 ALA A N 1
ATOM 755 C CA . ALA A 1 99 ? -1.233 1.679 -23.395 1.00 76.88 99 ALA A CA 1
ATOM 756 C C . ALA A 1 99 ? -0.478 1.310 -24.687 1.00 76.88 99 ALA A C 1
ATOM 758 O O . ALA A 1 99 ? -0.895 0.390 -25.392 1.00 76.88 99 ALA A O 1
ATOM 759 N N . PHE A 1 100 ? 0.619 1.997 -25.021 1.00 82.38 100 PHE A N 1
ATOM 760 C CA . PHE A 1 100 ? 1.300 1.837 -26.305 1.00 82.38 100 PHE A CA 1
ATOM 761 C C . PHE A 1 100 ? 1.794 0.407 -26.559 1.00 82.38 100 PHE A C 1
ATOM 763 O O . PHE A 1 100 ? 1.593 -0.130 -27.648 1.00 82.38 100 PHE A O 1
ATOM 770 N N . GLY A 1 101 ? 2.364 -0.256 -25.547 1.00 78.50 101 GLY A N 1
ATOM 771 C CA . GLY A 1 101 ? 2.780 -1.657 -25.673 1.00 78.50 101 GLY A CA 1
ATOM 772 C C . GLY A 1 101 ? 1.607 -2.585 -26.016 1.00 78.50 101 GLY A C 1
ATOM 773 O O . GLY A 1 101 ? 1.729 -3.472 -26.862 1.00 78.50 101 GLY A O 1
ATOM 774 N N . MET A 1 102 ? 0.427 -2.325 -25.440 1.00 78.50 102 MET A N 1
ATOM 775 C CA . MET A 1 102 ? -0.801 -3.073 -25.738 1.00 78.50 102 MET A CA 1
ATOM 776 C C . MET A 1 102 ? -1.354 -2.757 -27.136 1.00 78.50 102 MET A C 1
ATOM 778 O O . MET A 1 102 ? -1.923 -3.646 -27.778 1.00 78.50 102 MET A O 1
ATOM 782 N N . ASP A 1 103 ? -1.183 -1.515 -27.613 1.00 78.19 103 ASP A N 1
ATOM 783 C CA . ASP A 1 103 ? -1.508 -1.113 -28.987 1.00 78.19 103 ASP A CA 1
ATOM 784 C C . ASP A 1 103 ? -0.712 -1.950 -29.993 1.00 78.19 103 ASP A C 1
ATOM 786 O O . ASP A 1 103 ? -1.310 -2.572 -30.874 1.00 78.19 103 ASP A O 1
ATOM 790 N N . ILE A 1 104 ? 0.615 -2.018 -29.819 1.00 82.12 104 ILE A N 1
ATOM 791 C CA . ILE A 1 104 ? 1.522 -2.804 -30.671 1.00 82.12 104 ILE A CA 1
ATOM 792 C C . ILE A 1 104 ? 1.188 -4.294 -30.600 1.00 82.12 104 ILE A C 1
ATOM 794 O O . ILE A 1 104 ? 1.120 -4.970 -31.628 1.00 82.12 104 ILE A O 1
ATOM 798 N N . ALA A 1 105 ? 0.945 -4.813 -29.395 1.00 79.75 105 ALA A N 1
ATOM 799 C CA . ALA A 1 105 ? 0.610 -6.217 -29.188 1.00 79.75 105 ALA A CA 1
ATOM 800 C C . ALA A 1 105 ? -0.799 -6.596 -29.684 1.00 79.75 105 ALA A C 1
ATOM 802 O O . ALA A 1 105 ? -1.151 -7.773 -29.640 1.00 79.75 105 ALA A O 1
ATOM 803 N N . LYS A 1 106 ? -1.598 -5.630 -30.171 1.00 84.56 106 LYS A N 1
ATOM 804 C CA . LYS A 1 106 ? -2.977 -5.822 -30.658 1.00 84.56 106 LYS A CA 1
ATOM 805 C C . LYS A 1 106 ? -3.887 -6.532 -29.648 1.00 84.56 106 LYS A C 1
ATOM 807 O O . LYS A 1 106 ? -4.790 -7.267 -30.036 1.00 84.56 106 LYS A O 1
ATOM 812 N N . VAL A 1 107 ? -3.684 -6.275 -28.355 1.00 79.06 107 VAL A N 1
ATOM 813 C CA . VAL A 1 107 ? -4.531 -6.832 -27.285 1.00 79.06 107 VAL A CA 1
ATOM 814 C C . VAL A 1 107 ? -5.997 -6.424 -27.540 1.00 79.06 107 VAL A C 1
ATOM 816 O O . VAL A 1 107 ? -6.224 -5.245 -27.826 1.00 79.06 107 VAL A O 1
ATOM 819 N N . PRO A 1 108 ? -6.996 -7.324 -27.479 1.00 80.38 108 PRO A N 1
ATOM 820 C CA . PRO A 1 108 ? -8.410 -6.986 -27.667 1.00 80.38 108 PRO A CA 1
ATOM 821 C C . PRO A 1 108 ? -8.905 -5.907 -26.699 1.00 80.38 108 PRO A C 1
ATOM 823 O O . PRO A 1 108 ? -8.454 -5.838 -25.559 1.00 80.38 108 PRO A O 1
ATOM 826 N N . LYS A 1 109 ? -9.866 -5.074 -27.122 1.00 72.00 109 LYS A N 1
ATOM 827 C CA . LYS A 1 109 ? -10.380 -3.952 -26.312 1.00 72.00 109 LYS A CA 1
ATOM 828 C C . LYS A 1 109 ? -10.895 -4.408 -24.943 1.00 72.00 109 LYS A C 1
ATOM 830 O O . LYS A 1 109 ? -10.548 -3.787 -23.947 1.00 72.00 109 LYS A O 1
ATOM 835 N N . ASP A 1 110 ? -11.641 -5.505 -24.888 1.00 75.50 110 ASP A N 1
ATOM 836 C CA . ASP A 1 110 ? -12.193 -6.027 -23.632 1.00 75.50 110 ASP A CA 1
ATOM 837 C C . ASP A 1 110 ? -11.093 -6.531 -22.698 1.00 75.50 110 ASP A C 1
ATOM 839 O O . ASP A 1 110 ? -11.161 -6.348 -21.487 1.00 75.50 110 ASP A O 1
ATOM 843 N N . GLU A 1 111 ? -10.028 -7.103 -23.260 1.00 72.62 111 GLU A N 1
ATOM 844 C CA . GLU A 1 111 ? -8.857 -7.520 -22.502 1.00 72.62 111 GLU A CA 1
ATOM 845 C C . GLU A 1 111 ? -8.016 -6.321 -22.055 1.00 72.62 111 GLU A C 1
ATOM 847 O O . GLU A 1 111 ? -7.510 -6.331 -20.945 1.00 72.62 111 GLU A O 1
ATOM 852 N N . ARG A 1 112 ? -7.927 -5.246 -22.846 1.00 67.62 112 ARG A N 1
ATOM 853 C CA . ARG A 1 112 ? -7.317 -3.979 -22.408 1.00 67.62 112 ARG A CA 1
ATOM 854 C C . ARG A 1 112 ? -8.110 -3.306 -21.303 1.00 67.62 112 ARG A C 1
ATOM 856 O O . ARG A 1 112 ? -7.506 -2.655 -20.471 1.00 67.62 112 ARG A O 1
ATOM 863 N N . VAL A 1 113 ? -9.437 -3.413 -21.321 1.00 65.38 113 VAL A N 1
ATOM 864 C CA . VAL A 1 113 ? -10.302 -2.890 -20.257 1.00 65.38 113 VAL A CA 1
ATOM 865 C C . VAL A 1 113 ? -10.139 -3.740 -18.997 1.00 65.38 113 VAL A C 1
ATOM 867 O O . VAL A 1 113 ? -9.940 -3.183 -17.926 1.00 65.38 113 VAL A O 1
ATOM 870 N N . LYS A 1 114 ? -10.108 -5.074 -19.125 1.00 69.06 114 LYS A N 1
ATOM 871 C CA . LYS A 1 114 ? -9.828 -5.999 -18.010 1.00 69.06 114 LYS A CA 1
ATOM 872 C C . LYS A 1 114 ? -8.413 -5.857 -17.439 1.00 69.06 114 LYS A C 1
ATOM 874 O O . LYS A 1 114 ? -8.241 -5.913 -16.231 1.00 69.06 114 LYS A O 1
ATOM 879 N N . ARG A 1 115 ? -7.405 -5.668 -18.296 1.00 65.94 115 ARG A N 1
ATOM 880 C CA . ARG A 1 115 ? -6.004 -5.371 -17.937 1.00 65.94 115 ARG A CA 1
ATOM 881 C C . ARG A 1 115 ? -5.783 -3.879 -17.658 1.00 65.94 115 ARG A C 1
ATOM 883 O O . ARG A 1 115 ? -4.639 -3.449 -17.535 1.00 65.94 115 ARG A O 1
ATOM 890 N N . GLY A 1 116 ? -6.850 -3.081 -17.682 1.00 56.00 116 GLY A N 1
ATOM 891 C CA . GLY A 1 116 ? -6.780 -1.640 -17.843 1.00 56.00 116 GLY A CA 1
ATOM 892 C C . GLY A 1 116 ? -6.017 -0.974 -16.722 1.00 56.00 116 GLY A C 1
ATOM 893 O O . GLY A 1 116 ? -6.305 -1.186 -15.548 1.00 56.00 116 GLY A O 1
ATOM 894 N N . LEU A 1 117 ? -5.106 -0.078 -17.102 1.00 57.72 117 LEU A N 1
ATOM 895 C CA . LEU A 1 117 ? -4.775 1.030 -16.224 1.00 57.72 117 LEU A CA 1
ATOM 896 C C . LEU A 1 117 ? -6.038 1.874 -16.112 1.00 57.72 117 LEU A C 1
ATOM 898 O O . LEU A 1 117 ? -6.358 2.643 -17.027 1.00 57.72 117 LEU A O 1
ATOM 902 N N . SER A 1 118 ? -6.806 1.653 -15.045 1.00 64.69 118 SER A N 1
ATOM 903 C CA . SER A 1 118 ? -7.933 2.520 -14.732 1.00 64.69 118 SER A CA 1
ATOM 904 C C . SER A 1 118 ? -7.431 3.963 -14.735 1.00 64.69 118 SER A C 1
ATOM 906 O O . SER A 1 118 ? -6.352 4.255 -14.220 1.00 64.69 118 SER A O 1
ATOM 908 N N . GLN A 1 119 ? -8.199 4.886 -15.319 1.00 65.69 119 GLN A N 1
ATOM 909 C CA . GLN A 1 119 ? -7.901 6.315 -15.143 1.00 65.69 119 GLN A CA 1
ATOM 910 C C . GLN A 1 119 ? -8.144 6.766 -13.699 1.00 65.69 119 GLN A C 1
ATOM 912 O O . GLN A 1 119 ? -7.831 7.899 -13.352 1.00 65.69 119 GLN A O 1
ATOM 917 N N . GLU A 1 120 ? -8.688 5.872 -12.880 1.00 66.00 120 GLU A N 1
ATOM 918 C CA . GLU A 1 120 ? -8.840 6.001 -11.440 1.00 66.00 120 GLU A CA 1
ATOM 919 C C . GLU A 1 120 ? -7.635 5.439 -10.681 1.00 66.00 120 GLU A C 1
ATOM 921 O O . GLU A 1 120 ? -7.595 5.570 -9.464 1.00 66.00 120 GLU A O 1
ATOM 926 N N . LEU A 1 121 ? -6.643 4.835 -11.360 1.00 68.19 121 LEU A N 1
ATOM 927 C CA . LEU A 1 121 ? -5.409 4.433 -10.688 1.00 68.19 121 LEU A CA 1
ATOM 928 C C . LEU A 1 121 ? -4.752 5.677 -10.077 1.00 68.19 121 LEU A C 1
ATOM 930 O O . LEU A 1 121 ? -4.464 6.622 -10.827 1.00 68.19 121 LEU A O 1
ATOM 934 N N . PRO A 1 122 ? -4.489 5.690 -8.759 1.00 69.06 122 PRO A N 1
ATOM 935 C CA . PRO A 1 122 ? -3.903 6.843 -8.088 1.00 69.06 122 PRO A CA 1
ATOM 936 C C . PRO A 1 122 ? -2.602 7.310 -8.745 1.00 69.06 122 PRO A C 1
ATOM 938 O O . PRO A 1 122 ? -2.397 8.507 -8.920 1.00 69.06 122 PRO A O 1
ATOM 941 N N . GLU A 1 123 ? -1.754 6.387 -9.205 1.00 70.19 123 GLU A N 1
ATOM 942 C CA . GLU A 1 123 ? -0.491 6.700 -9.876 1.00 70.19 123 GLU A CA 1
ATOM 943 C C . GLU A 1 123 ? -0.721 7.365 -11.237 1.00 70.19 123 GLU A C 1
ATOM 945 O O . GLU A 1 123 ? -0.011 8.302 -11.601 1.00 70.19 123 GLU A O 1
ATOM 950 N N . TYR A 1 124 ? -1.736 6.917 -11.985 1.00 74.75 124 TYR A N 1
ATOM 951 C CA . TYR A 1 124 ? -2.116 7.533 -13.256 1.00 74.75 124 TYR A CA 1
ATOM 952 C C . TYR A 1 124 ? -2.672 8.941 -13.042 1.00 74.75 124 TYR A C 1
ATOM 954 O O . TYR A 1 124 ? -2.303 9.862 -13.775 1.00 74.75 124 TYR A O 1
ATOM 962 N N . GLN A 1 125 ? -3.560 9.113 -12.059 1.00 78.56 125 GLN A N 1
ATOM 963 C CA . GLN A 1 125 ? -4.134 10.412 -11.714 1.00 78.56 125 GLN A CA 1
ATOM 964 C C . GLN A 1 125 ? -3.047 11.376 -11.251 1.00 78.56 125 GLN A C 1
ATOM 966 O O . GLN A 1 125 ? -2.985 12.502 -11.738 1.00 78.56 125 GLN A O 1
ATOM 971 N N . TYR A 1 126 ? -2.145 10.908 -10.390 1.00 80.06 126 TYR A N 1
ATOM 972 C CA . TYR A 1 126 ? -1.023 11.682 -9.883 1.00 80.06 126 TYR A CA 1
ATOM 973 C C . TYR A 1 126 ? -0.056 12.091 -11.000 1.00 80.06 126 TYR A C 1
ATOM 975 O O . TYR A 1 126 ? 0.233 13.275 -11.160 1.00 80.06 126 TYR A O 1
ATOM 983 N N . ALA A 1 127 ? 0.380 11.151 -11.843 1.00 78.75 127 ALA A N 1
ATOM 984 C CA . ALA A 1 127 ? 1.235 11.462 -12.988 1.00 78.75 127 ALA A CA 1
ATOM 985 C C . ALA A 1 127 ? 0.543 12.415 -13.978 1.00 78.75 127 ALA A C 1
ATOM 987 O O . ALA A 1 127 ? 1.169 13.342 -14.489 1.00 78.75 127 ALA A O 1
ATOM 988 N N . SER A 1 128 ? -0.759 12.226 -14.219 1.00 81.38 128 SER A N 1
ATOM 989 C CA . SER A 1 128 ? -1.551 13.116 -15.077 1.00 81.38 128 SER A CA 1
ATOM 990 C C . SER A 1 128 ? -1.639 14.523 -14.521 1.00 81.38 128 SER A C 1
ATOM 992 O O . SER A 1 128 ? -1.431 15.479 -15.265 1.00 81.38 128 SER A O 1
ATOM 994 N N . PHE A 1 129 ? -1.892 14.646 -13.222 1.00 84.75 129 PHE A N 1
ATOM 995 C CA . PHE A 1 129 ? -1.895 15.918 -12.527 1.00 84.75 129 PHE A CA 1
ATOM 996 C C . PHE A 1 129 ? -0.534 16.616 -12.635 1.00 84.75 129 PHE A C 1
ATOM 998 O O . PHE A 1 129 ? -0.496 17.789 -12.997 1.00 84.75 129 PHE A O 1
ATOM 1005 N N . LEU A 1 130 ? 0.577 15.909 -12.396 1.00 84.88 130 LEU A N 1
ATOM 1006 C CA . LEU A 1 130 ? 1.922 16.490 -12.470 1.00 84.88 130 LEU A CA 1
ATOM 1007 C C . LEU A 1 130 ? 2.266 17.006 -13.870 1.00 84.88 130 LEU A C 1
ATOM 1009 O O . LEU A 1 130 ? 2.719 18.139 -14.000 1.00 84.88 130 LEU A O 1
ATOM 1013 N N . VAL A 1 131 ? 2.028 16.206 -14.913 1.00 82.62 131 VAL A N 1
ATOM 1014 C CA . VAL A 1 131 ? 2.327 16.602 -16.301 1.00 82.62 131 VAL A CA 1
ATOM 1015 C C . VAL A 1 131 ? 1.463 17.783 -16.729 1.00 82.62 131 VAL A C 1
ATOM 1017 O O . VAL A 1 131 ? 1.987 18.770 -17.230 1.00 82.62 131 VAL A O 1
ATOM 1020 N N . GLN A 1 132 ? 0.153 17.733 -16.469 1.00 84.75 132 GLN A N 1
ATOM 1021 C CA . GLN A 1 132 ? -0.747 18.843 -16.799 1.00 84.75 132 GLN A CA 1
ATOM 1022 C C . GLN A 1 132 ? -0.385 20.116 -16.028 1.00 84.75 132 GLN A C 1
ATOM 1024 O O . GLN A 1 132 ? -0.484 21.216 -16.565 1.00 84.75 132 GLN A O 1
ATOM 1029 N N . SER A 1 133 ? 0.033 19.973 -14.770 1.00 86.88 133 SER A N 1
ATOM 1030 C CA . SER A 1 133 ? 0.499 21.094 -13.954 1.00 86.88 133 SER A CA 1
ATOM 1031 C C . SER A 1 133 ? 1.788 21.688 -14.513 1.00 86.88 133 SER A C 1
ATOM 1033 O O . SER A 1 133 ? 1.900 22.906 -14.600 1.00 86.88 133 SER A O 1
ATOM 1035 N N . ALA A 1 134 ? 2.737 20.850 -14.939 1.00 84.06 134 ALA A N 1
ATOM 1036 C CA . ALA A 1 134 ? 3.965 21.299 -15.583 1.00 84.06 134 ALA A CA 1
ATOM 1037 C C . ALA A 1 134 ? 3.675 22.055 -16.889 1.00 84.06 134 ALA A C 1
ATOM 1039 O O . ALA A 1 134 ? 4.179 23.162 -17.056 1.00 84.06 134 ALA A O 1
ATOM 1040 N N . ASP A 1 135 ? 2.803 21.524 -17.754 1.00 84.19 135 ASP A N 1
ATOM 1041 C CA . ASP A 1 135 ? 2.398 22.181 -19.005 1.00 84.19 135 ASP A CA 1
ATOM 1042 C C . ASP A 1 135 ? 1.775 23.560 -18.745 1.00 84.19 135 ASP A C 1
ATOM 1044 O O . ASP A 1 135 ? 2.138 24.546 -19.388 1.00 84.19 135 ASP A O 1
ATOM 1048 N N . LYS A 1 136 ? 0.865 23.651 -17.765 1.00 88.38 136 LYS A N 1
ATOM 1049 C CA . LYS A 1 136 ? 0.262 24.924 -17.343 1.00 88.38 136 LYS A CA 1
ATOM 1050 C C . LYS A 1 136 ? 1.322 25.925 -16.902 1.00 88.38 136 LYS A C 1
ATOM 1052 O O . LYS A 1 136 ? 1.368 27.035 -17.427 1.00 88.38 136 LYS A O 1
ATOM 1057 N N . LEU A 1 137 ? 2.212 25.515 -15.999 1.00 89.69 137 LEU A N 1
ATOM 1058 C CA . LEU A 1 137 ? 3.279 26.376 -15.489 1.00 89.69 137 LEU A CA 1
ATOM 1059 C C . LEU A 1 137 ? 4.229 26.833 -16.604 1.00 89.69 137 LEU A C 1
ATOM 1061 O O . LEU A 1 137 ? 4.596 28.005 -16.643 1.00 89.69 137 LEU A O 1
ATOM 1065 N N . SER A 1 138 ? 4.587 25.949 -17.541 1.00 87.56 138 SER A N 1
ATOM 1066 C CA . SER A 1 138 ? 5.405 26.294 -18.712 1.00 87.56 138 SER A CA 1
ATOM 1067 C C . SER A 1 138 ? 4.726 27.305 -19.640 1.00 87.56 138 SER A C 1
ATOM 1069 O O . SER A 1 138 ? 5.417 28.110 -20.260 1.00 87.56 138 SER A O 1
ATOM 1071 N N . ASN A 1 139 ? 3.393 27.312 -19.693 1.00 90.75 139 ASN A N 1
ATOM 1072 C CA . ASN A 1 139 ? 2.600 28.285 -20.448 1.00 90.75 139 ASN A CA 1
ATOM 1073 C C . ASN A 1 139 ? 2.260 29.559 -19.646 1.00 90.75 139 ASN A C 1
ATOM 1075 O O . ASN A 1 139 ? 1.544 30.424 -20.146 1.00 90.75 139 ASN A O 1
ATOM 1079 N N . GLY A 1 140 ? 2.769 29.702 -18.416 1.00 92.88 140 GLY A N 1
ATOM 1080 C CA . GLY A 1 140 ? 2.487 30.845 -17.541 1.00 92.88 140 GLY A CA 1
ATOM 1081 C C . GLY A 1 140 ? 1.105 30.809 -16.878 1.00 92.88 140 GLY A C 1
ATOM 1082 O O . GLY A 1 140 ? 0.670 31.813 -16.314 1.00 92.88 140 GLY A O 1
ATOM 1083 N N . GLU A 1 141 ? 0.411 29.673 -16.930 1.00 94.94 141 GLU A N 1
ATOM 1084 C CA . GLU A 1 141 ? -0.872 29.461 -16.267 1.00 94.94 141 GLU A CA 1
ATOM 1085 C C . GLU A 1 141 ? -0.673 28.970 -14.820 1.00 94.94 141 GLU A C 1
ATOM 1087 O O . GLU A 1 141 ? 0.204 28.142 -14.552 1.00 94.94 141 GLU A O 1
ATOM 1092 N N . PRO A 1 142 ? -1.491 29.434 -13.857 1.00 91.69 142 PRO A N 1
ATOM 1093 C CA . PRO A 1 142 ? -1.420 28.959 -12.482 1.00 91.69 142 PRO A CA 1
ATOM 1094 C C . PRO A 1 142 ? -1.986 27.536 -12.336 1.00 91.69 142 PRO A C 1
ATOM 1096 O O . PRO A 1 142 ? -2.902 27.119 -13.050 1.00 91.69 142 PRO A O 1
ATOM 1099 N N . VAL A 1 143 ? -1.482 26.804 -11.342 1.00 91.62 143 VAL A N 1
ATOM 1100 C CA . VAL A 1 143 ? -1.995 25.487 -10.937 1.00 91.62 143 VAL A CA 1
ATOM 1101 C C . VAL A 1 143 ? -2.805 25.648 -9.655 1.00 91.62 143 VAL A C 1
ATOM 1103 O O . VAL A 1 143 ? -2.298 26.169 -8.663 1.00 91.62 143 VAL A O 1
ATOM 1106 N N . ASP A 1 144 ? -4.062 25.204 -9.672 1.00 86.75 144 ASP A N 1
ATOM 1107 C CA . ASP A 1 144 ? -4.923 25.210 -8.489 1.00 86.75 144 ASP A CA 1
ATOM 1108 C C . ASP A 1 144 ? -4.601 24.015 -7.583 1.00 86.75 144 ASP A C 1
ATOM 1110 O O . ASP A 1 144 ? -4.811 22.859 -7.951 1.00 86.75 144 ASP A O 1
ATOM 1114 N N . LEU A 1 145 ? -4.080 24.314 -6.394 1.00 87.88 145 LEU A N 1
ATOM 1115 C CA . LEU A 1 145 ? -3.769 23.335 -5.353 1.00 87.88 145 LEU A CA 1
ATOM 1116 C C . LEU A 1 145 ? -4.774 23.365 -4.197 1.00 87.88 145 LEU A C 1
ATOM 1118 O O . LEU A 1 145 ? -4.596 22.631 -3.225 1.00 87.88 145 LEU A O 1
ATOM 1122 N N . SER A 1 146 ? -5.830 24.181 -4.288 1.00 88.31 146 SER A N 1
ATOM 1123 C CA . SER A 1 146 ? -6.853 24.289 -3.245 1.00 88.31 146 SER A CA 1
ATOM 1124 C C . SER A 1 146 ? -7.488 22.948 -2.834 1.00 88.31 146 SER A C 1
ATOM 1126 O O . SER A 1 146 ? -7.721 22.785 -1.634 1.00 88.31 146 SER A O 1
ATOM 1128 N N . PRO A 1 147 ? -7.673 21.939 -3.720 1.00 85.56 147 PRO A N 1
ATOM 1129 C CA . PRO A 1 147 ? -8.201 20.634 -3.311 1.00 85.56 147 PRO A CA 1
ATOM 1130 C C . PRO A 1 147 ? -7.280 19.842 -2.371 1.00 85.56 147 PRO A C 1
ATOM 1132 O O . PRO A 1 147 ? -7.745 18.934 -1.688 1.00 85.56 147 PRO A O 1
ATOM 1135 N N . TYR A 1 148 ? -5.985 20.169 -2.337 1.00 83.00 148 TYR A N 1
ATOM 1136 C CA . TYR A 1 148 ? -4.973 19.477 -1.531 1.00 83.00 148 TYR A CA 1
ATOM 1137 C C . TYR A 1 148 ? -4.610 20.231 -0.251 1.00 83.00 148 TYR A C 1
ATOM 1139 O O . TYR A 1 148 ? -3.730 19.795 0.493 1.00 83.00 148 TYR A O 1
ATOM 1147 N N . VAL A 1 149 ? -5.259 21.369 0.013 1.00 87.44 149 VAL A N 1
ATOM 1148 C CA . VAL A 1 149 ? -5.038 22.123 1.247 1.00 87.44 149 VAL A CA 1
ATOM 1149 C C . VAL A 1 149 ? -5.516 21.266 2.424 1.00 87.44 149 VAL A C 1
ATOM 1151 O O . VAL A 1 149 ? -6.691 20.887 2.465 1.00 87.44 149 VAL A O 1
ATOM 1154 N N . PRO A 1 150 ? -4.635 20.936 3.388 1.00 86.38 150 PRO A N 1
ATOM 1155 C CA . PRO A 1 150 ? -5.028 20.131 4.530 1.00 86.38 150 PRO A CA 1
ATOM 1156 C C . PRO A 1 150 ? -6.061 20.889 5.361 1.00 86.38 150 PRO A C 1
ATOM 1158 O O . PRO A 1 150 ? -5.956 22.098 5.578 1.00 86.38 150 PRO A O 1
ATOM 1161 N N . LYS A 1 151 ? -7.063 20.163 5.855 1.00 88.50 151 LYS A N 1
ATOM 1162 C CA . LYS A 1 151 ? -8.029 20.726 6.795 1.00 88.50 151 LYS A CA 1
ATOM 1163 C C . LYS A 1 151 ? -7.338 20.962 8.136 1.00 88.50 151 LYS A C 1
ATOM 1165 O O . LYS A 1 151 ? -6.684 20.065 8.664 1.00 88.50 151 LYS A O 1
ATOM 1170 N N . THR A 1 152 ? -7.503 22.157 8.692 1.00 91.94 152 THR A N 1
ATOM 1171 C CA . THR A 1 152 ? -7.038 22.464 10.047 1.00 91.94 152 THR A CA 1
ATOM 1172 C C . THR A 1 152 ? -7.835 21.646 11.058 1.00 91.94 152 THR A C 1
ATOM 1174 O O . THR A 1 152 ? -9.063 21.599 10.980 1.00 91.94 152 THR A O 1
ATOM 1177 N N . VAL A 1 153 ? -7.143 21.033 12.019 1.00 93.44 153 VAL A N 1
ATOM 1178 C CA . VAL A 1 153 ? -7.785 20.336 13.140 1.00 93.44 153 VAL A CA 1
ATOM 1179 C C . VAL A 1 153 ? -8.556 21.357 13.978 1.00 93.44 153 VAL A C 1
ATOM 1181 O O . VAL A 1 153 ? -7.983 22.341 14.451 1.00 93.44 153 VAL A O 1
ATOM 1184 N N . THR A 1 154 ? -9.865 21.153 14.123 1.00 96.00 154 THR A N 1
ATOM 1185 C CA . THR A 1 154 ? -10.716 21.973 14.994 1.00 96.00 154 THR A CA 1
ATOM 1186 C C . THR A 1 154 ? -10.670 21.446 16.430 1.00 96.00 154 THR A C 1
ATOM 1188 O O . THR A 1 154 ? -10.285 20.303 16.664 1.00 96.00 154 THR A O 1
ATOM 1191 N N . LYS A 1 155 ? -11.101 22.260 17.403 1.00 96.31 155 LYS A N 1
ATOM 1192 C CA . LYS A 1 155 ? -11.201 21.817 18.806 1.00 96.31 155 LYS A CA 1
ATOM 1193 C C . LYS A 1 155 ? -12.145 20.626 18.980 1.00 96.31 155 LYS A C 1
ATOM 1195 O O . LYS A 1 155 ? -11.817 19.702 19.702 1.00 96.31 155 LYS A O 1
ATOM 1200 N N . GLU A 1 156 ? -13.278 20.641 18.283 1.00 95.81 156 GLU A N 1
ATOM 1201 C CA . GLU A 1 156 ? -14.242 19.535 18.291 1.00 95.81 156 GLU A CA 1
ATOM 1202 C C . GLU A 1 156 ? -13.609 18.245 17.746 1.00 95.81 156 GLU A C 1
ATOM 1204 O O . GLU A 1 156 ? -13.658 17.215 18.403 1.00 95.81 156 GLU A O 1
ATOM 1209 N N . MET A 1 157 ? -12.893 18.316 16.613 1.00 94.50 157 MET A N 1
ATOM 1210 C CA . MET A 1 157 ? -12.161 17.162 16.069 1.00 94.50 157 MET A CA 1
ATOM 1211 C C . MET A 1 157 ? -11.112 16.615 17.043 1.00 94.50 157 MET A C 1
ATOM 1213 O O . MET A 1 157 ? -10.911 15.405 17.124 1.00 94.50 157 MET A O 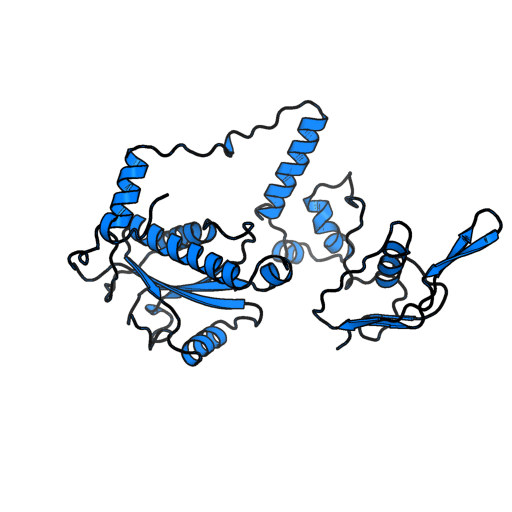1
ATOM 1217 N N . GLU A 1 158 ? -10.412 17.504 17.749 1.00 94.81 158 GLU A N 1
ATOM 1218 C CA . GLU A 1 158 ? -9.439 17.130 18.772 1.00 94.81 158 GLU A CA 1
ATOM 1219 C C . GLU A 1 158 ? -10.119 16.416 19.952 1.00 94.81 158 GLU A C 1
ATOM 1221 O O . GLU A 1 158 ? -9.680 15.336 20.356 1.00 94.81 158 GLU A O 1
ATOM 1226 N N . GLU A 1 159 ? -11.207 16.982 20.476 1.00 95.25 159 GLU A N 1
ATOM 1227 C CA . GLU A 1 159 ? -11.993 16.413 21.575 1.00 95.25 159 GLU A CA 1
ATOM 1228 C C . GLU A 1 159 ? -12.572 15.040 21.208 1.00 95.25 159 GLU A C 1
ATOM 1230 O O . GLU A 1 159 ? -12.396 14.083 21.970 1.00 95.25 159 GLU A O 1
ATOM 1235 N N . ASP A 1 160 ? -13.167 14.904 20.023 1.00 93.62 160 ASP A N 1
ATOM 1236 C CA . ASP A 1 160 ? -13.705 13.642 19.509 1.00 93.62 160 ASP A CA 1
ATOM 1237 C C . ASP A 1 160 ? -12.605 12.588 19.359 1.00 93.62 160 ASP A C 1
ATOM 1239 O O . ASP A 1 160 ? -12.740 11.454 19.827 1.00 93.62 160 ASP A O 1
ATOM 1243 N N . PHE A 1 161 ? -11.468 12.962 18.763 1.00 93.00 161 PHE A N 1
ATOM 1244 C CA . PHE A 1 161 ? -10.335 12.057 18.587 1.00 93.00 161 PHE A CA 1
ATOM 1245 C C . PHE A 1 161 ? -9.812 11.535 19.929 1.00 93.00 161 PHE A C 1
ATOM 1247 O O . PHE A 1 161 ? -9.607 10.329 20.101 1.00 93.00 161 PHE A O 1
ATOM 1254 N N . PHE A 1 162 ? -9.615 12.418 20.911 1.00 92.00 162 PHE A N 1
ATOM 1255 C CA . PHE A 1 162 ? -9.160 11.998 22.233 1.00 92.00 162 PHE A CA 1
ATOM 1256 C C . PHE A 1 162 ? -10.225 11.230 23.016 1.00 92.00 162 PHE A C 1
ATOM 1258 O O . PHE A 1 162 ? -9.856 10.379 23.829 1.00 92.00 162 PHE A O 1
ATOM 1265 N N . THR A 1 163 ? -11.510 11.480 22.771 1.00 89.44 163 THR A N 1
ATOM 1266 C CA . THR A 1 163 ? -12.607 10.671 23.315 1.00 89.44 163 THR A CA 1
ATOM 1267 C C . THR A 1 163 ? -12.515 9.245 22.780 1.00 89.44 163 THR A C 1
ATOM 1269 O O . THR A 1 163 ? -12.327 8.324 23.571 1.00 89.44 163 THR A O 1
ATOM 1272 N N . ILE A 1 164 ? -12.449 9.062 21.457 1.00 89.62 164 ILE A N 1
ATOM 1273 C CA . ILE A 1 164 ? -12.250 7.755 20.799 1.00 89.62 164 ILE A CA 1
ATOM 1274 C C . ILE A 1 164 ? -11.009 7.035 21.360 1.00 89.62 164 ILE A C 1
ATOM 1276 O O . ILE A 1 164 ? -11.045 5.849 21.697 1.00 89.62 164 ILE A O 1
ATOM 1280 N N . LEU A 1 165 ? -9.885 7.743 21.519 1.00 88.12 165 LEU A N 1
ATOM 1281 C CA . LEU A 1 165 ? -8.651 7.152 22.048 1.00 88.12 165 LEU A CA 1
ATOM 1282 C C . LEU A 1 165 ? -8.762 6.657 23.495 1.00 88.12 165 LEU A C 1
ATOM 1284 O O . LEU A 1 165 ? -8.090 5.678 23.846 1.00 88.12 165 LEU A O 1
ATOM 1288 N N . LYS A 1 166 ? -9.532 7.358 24.335 1.00 84.06 166 LYS A N 1
ATOM 1289 C CA . LYS A 1 166 ? -9.738 7.035 25.756 1.00 84.06 166 LYS A CA 1
ATOM 1290 C C . LYS A 1 166 ? -10.830 5.987 25.949 1.00 84.06 166 LYS A C 1
ATOM 1292 O O . LYS A 1 166 ? -10.757 5.190 26.888 1.00 84.06 166 LYS A O 1
ATOM 1297 N N . GLU A 1 167 ? -11.837 5.987 25.086 1.00 79.88 167 GLU A N 1
ATOM 1298 C CA . GLU A 1 167 ? -13.022 5.141 25.210 1.00 79.88 167 GLU A CA 1
ATOM 1299 C C . GLU A 1 167 ? -12.889 3.777 24.532 1.00 79.88 167 GLU A C 1
ATOM 1301 O O . GLU A 1 167 ? -13.566 2.844 24.960 1.00 79.88 167 GLU A O 1
ATOM 1306 N N . ARG A 1 168 ? -11.914 3.586 23.633 1.00 83.00 168 ARG A N 1
ATOM 1307 C CA . ARG A 1 168 ? -11.625 2.258 23.061 1.00 83.00 168 ARG A CA 1
ATOM 1308 C C . ARG A 1 168 ? -11.323 1.204 24.121 1.00 83.00 168 ARG A C 1
ATOM 1310 O O . ARG A 1 168 ? -10.684 1.488 25.150 1.00 83.00 168 ARG A O 1
ATOM 1317 N N . ARG A 1 169 ? -11.730 -0.038 23.859 1.00 73.25 169 ARG A N 1
ATOM 1318 C CA . ARG A 1 169 ? -11.531 -1.174 24.767 1.00 73.25 169 ARG A CA 1
ATOM 1319 C C . ARG A 1 169 ? -10.769 -2.307 24.082 1.00 73.25 169 ARG A C 1
ATOM 1321 O O . ARG A 1 169 ? -10.712 -2.417 22.866 1.00 73.25 169 ARG A O 1
ATOM 1328 N N . SER A 1 170 ? -10.116 -3.137 24.897 1.00 72.38 170 SER A N 1
ATOM 1329 C CA . SER A 1 170 ? -9.605 -4.435 24.452 1.00 72.38 170 SER A CA 1
ATOM 1330 C C . SER A 1 170 ? -10.725 -5.434 24.705 1.00 72.38 170 SER A C 1
ATOM 1332 O O . SER A 1 170 ? -11.014 -5.746 25.860 1.00 72.38 170 SER A O 1
ATOM 1334 N N . VAL A 1 171 ? -11.409 -5.842 23.642 1.00 79.56 171 VAL A N 1
ATOM 1335 C CA . VAL A 1 171 ? -12.584 -6.713 23.726 1.00 79.56 171 VAL A CA 1
ATOM 1336 C C . VAL A 1 171 ? -12.162 -8.179 23.679 1.00 79.56 171 VAL A C 1
ATOM 1338 O O . VAL A 1 171 ? -11.153 -8.534 23.071 1.00 79.56 171 VAL A O 1
ATOM 1341 N N . ARG A 1 172 ? -12.910 -9.031 24.383 1.00 78.19 172 ARG A N 1
ATOM 1342 C CA . ARG A 1 172 ? -12.718 -10.489 24.371 1.00 78.19 172 ARG A CA 1
ATOM 1343 C C . ARG A 1 172 ? -13.908 -11.247 23.794 1.00 78.19 172 ARG A C 1
ATOM 1345 O O . ARG A 1 172 ? -13.727 -12.391 23.398 1.00 78.19 172 ARG A O 1
ATOM 1352 N N . GLU A 1 173 ? -15.073 -10.609 23.733 1.00 84.12 173 GLU A N 1
ATOM 1353 C CA . GLU A 1 173 ? -16.328 -11.191 23.263 1.00 84.12 173 GLU A CA 1
ATOM 1354 C C . GLU A 1 173 ? -17.099 -10.158 22.437 1.00 84.12 173 GLU A C 1
ATOM 1356 O O . GLU A 1 173 ? -17.202 -8.985 22.811 1.00 84.12 173 GLU A O 1
ATOM 1361 N N . PHE A 1 174 ? -17.632 -10.603 21.307 1.00 89.25 174 PHE A N 1
ATOM 1362 C CA . PHE A 1 174 ? -18.447 -9.801 20.406 1.00 89.25 174 PHE A CA 1
ATOM 1363 C C . PHE A 1 174 ? -19.877 -10.332 20.409 1.00 89.25 174 PHE A C 1
ATOM 1365 O O . PHE A 1 174 ? -20.100 -11.523 20.602 1.00 89.25 174 PHE A O 1
ATOM 1372 N N . THR A 1 175 ? -20.836 -9.444 20.172 1.00 90.00 175 THR A N 1
ATOM 1373 C CA . THR A 1 175 ? -22.233 -9.827 19.959 1.00 90.00 175 THR A CA 1
ATOM 1374 C C . THR A 1 175 ? -22.392 -10.504 18.595 1.00 90.00 175 THR A C 1
ATOM 1376 O O . THR A 1 175 ? -21.570 -10.320 17.694 1.00 90.00 175 THR A O 1
ATOM 1379 N N . ASP A 1 176 ? -23.519 -11.186 18.395 1.00 88.38 176 ASP A N 1
ATOM 1380 C CA . ASP A 1 176 ? -23.900 -11.759 17.096 1.00 88.38 176 ASP A CA 1
ATOM 1381 C C . ASP A 1 176 ? -24.382 -10.707 16.073 1.00 88.38 176 ASP A C 1
ATOM 1383 O O . ASP A 1 176 ? -24.813 -11.053 14.968 1.00 88.38 176 ASP A O 1
ATOM 1387 N N . GLN A 1 177 ? -24.357 -9.413 16.421 1.00 91.62 177 GLN A N 1
ATOM 1388 C CA . GLN A 1 177 ? -24.811 -8.356 15.524 1.00 91.62 177 GLN A CA 1
ATOM 1389 C C . GLN A 1 177 ? -23.907 -8.264 14.289 1.00 91.62 177 GLN A C 1
ATOM 1391 O O . GLN A 1 177 ? -22.687 -8.109 14.372 1.00 91.62 177 GLN A O 1
ATOM 1396 N N . GLU A 1 178 ? -24.531 -8.301 13.112 1.00 92.88 178 GLU A N 1
ATOM 1397 C CA . GLU A 1 178 ? -23.813 -8.220 11.848 1.00 92.88 178 GLU A CA 1
ATOM 1398 C C . GLU A 1 178 ? -23.225 -6.824 11.610 1.00 92.88 178 GLU A C 1
ATOM 1400 O O . GLU A 1 178 ? -23.917 -5.811 11.705 1.00 92.88 178 GLU A O 1
ATOM 1405 N N . VAL A 1 179 ? -21.944 -6.788 11.232 1.00 95.56 179 VAL A N 1
ATOM 1406 C CA . VAL A 1 179 ? -21.259 -5.568 10.790 1.00 95.56 179 VAL A CA 1
ATOM 1407 C C . VAL A 1 179 ? -21.500 -5.350 9.290 1.00 95.56 179 VAL A C 1
ATOM 1409 O O . VAL A 1 179 ? -21.069 -6.202 8.501 1.00 95.56 179 VAL A O 1
ATOM 1412 N N . PRO A 1 180 ? -22.125 -4.236 8.865 1.00 96.06 180 PRO A N 1
ATOM 1413 C CA . PRO A 1 180 ? -22.334 -3.915 7.451 1.00 96.06 180 PRO A CA 1
ATOM 1414 C C . PRO A 1 180 ? -21.022 -3.779 6.663 1.00 96.06 180 PRO A C 1
ATOM 1416 O O . PRO A 1 180 ? -20.035 -3.270 7.194 1.00 96.06 180 PRO A O 1
ATOM 1419 N N . ASP A 1 181 ? -21.021 -4.178 5.385 1.00 95.69 181 ASP A N 1
ATOM 1420 C CA . ASP A 1 181 ? -19.850 -4.04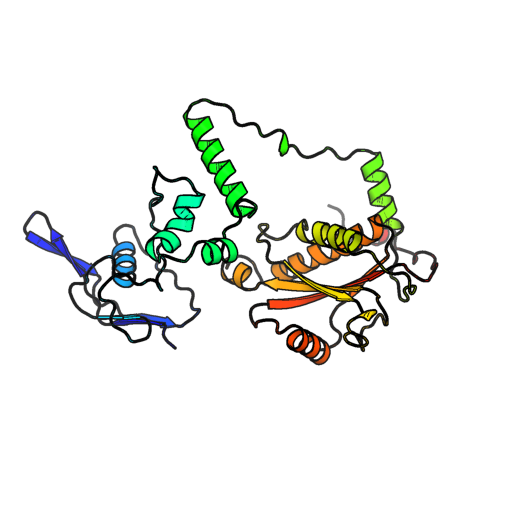5 4.495 1.00 95.69 181 ASP A CA 1
ATOM 1421 C C . ASP A 1 181 ? -19.385 -2.586 4.360 1.00 95.69 181 ASP A C 1
ATOM 1423 O O . ASP A 1 181 ? -18.191 -2.328 4.414 1.00 95.69 181 ASP A O 1
ATOM 1427 N N . GLU A 1 182 ? -20.306 -1.618 4.311 1.00 97.12 182 GLU A N 1
ATOM 1428 C CA . GLU A 1 182 ? -19.969 -0.187 4.218 1.00 97.12 182 GLU A CA 1
ATOM 1429 C C . GLU A 1 182 ? -19.098 0.296 5.392 1.00 97.12 182 GLU A C 1
ATOM 1431 O O . GLU A 1 182 ? -18.186 1.107 5.216 1.00 97.12 182 GLU A O 1
ATOM 1436 N N . ILE A 1 183 ? -19.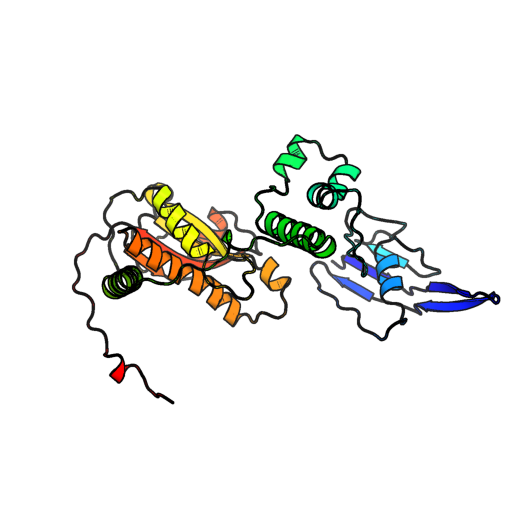336 -0.228 6.602 1.00 96.94 183 ILE A N 1
ATOM 1437 C CA . ILE A 1 183 ? -18.505 0.104 7.763 1.00 96.94 183 ILE A CA 1
ATOM 1438 C C . ILE A 1 183 ? -17.129 -0.556 7.630 1.00 96.94 183 ILE A C 1
ATOM 1440 O O . ILE A 1 183 ? -16.120 0.081 7.929 1.00 96.94 183 ILE A O 1
ATOM 1444 N N . ILE A 1 184 ? -17.072 -1.803 7.151 1.00 97.56 184 ILE A N 1
ATOM 1445 C CA . ILE A 1 184 ? -15.804 -2.500 6.899 1.00 97.56 184 ILE A CA 1
ATOM 1446 C C . ILE A 1 184 ? -14.972 -1.758 5.852 1.00 97.56 184 ILE A C 1
ATOM 1448 O O . ILE A 1 184 ? -13.787 -1.533 6.092 1.00 97.56 184 ILE A O 1
ATOM 1452 N N . ASP A 1 185 ? -15.582 -1.315 4.754 1.00 97.19 185 ASP A N 1
ATOM 1453 C CA . ASP A 1 185 ? -14.917 -0.549 3.698 1.00 97.19 185 ASP A CA 1
ATOM 1454 C C . ASP A 1 185 ? -14.343 0.764 4.241 1.00 97.19 185 ASP A C 1
ATOM 1456 O O . ASP A 1 185 ? -13.174 1.069 4.006 1.00 97.19 185 ASP A O 1
ATOM 1460 N N . LYS A 1 186 ? -15.112 1.497 5.058 1.00 96.25 186 LYS A N 1
ATOM 1461 C CA . LYS A 1 186 ? -14.648 2.726 5.724 1.00 96.25 186 LYS A CA 1
ATOM 1462 C C . LYS A 1 186 ? -13.462 2.475 6.666 1.00 96.25 186 LYS A C 1
ATOM 1464 O O . LYS A 1 186 ? -12.533 3.280 6.743 1.00 96.25 186 LYS A O 1
ATOM 1469 N N . VAL A 1 187 ? -13.478 1.362 7.399 1.00 97.00 187 VAL A N 1
ATOM 1470 C CA . VAL A 1 187 ? -12.384 0.964 8.300 1.00 97.00 187 VAL A CA 1
ATOM 1471 C C . VAL A 1 187 ? -11.126 0.584 7.512 1.00 97.00 187 VAL A C 1
ATOM 1473 O O . VAL A 1 187 ? -10.018 0.992 7.868 1.00 97.00 187 VAL A O 1
ATOM 1476 N N . LEU A 1 188 ? -11.291 -0.164 6.423 1.00 96.94 188 LEU A N 1
ATOM 1477 C CA . LEU A 1 188 ? -10.218 -0.535 5.501 1.00 96.94 188 LEU A CA 1
ATOM 1478 C C . LEU A 1 188 ? -9.615 0.688 4.809 1.00 96.94 188 LEU A C 1
ATOM 1480 O O . LEU A 1 188 ? -8.393 0.772 4.693 1.00 96.94 188 LEU A O 1
ATOM 1484 N N . GLU A 1 189 ? -10.443 1.655 4.411 1.00 95.06 189 GLU A N 1
ATOM 1485 C CA . GLU A 1 189 ? -9.990 2.925 3.849 1.00 95.06 189 GLU A CA 1
ATOM 1486 C C . GLU A 1 189 ? -9.047 3.639 4.824 1.00 95.06 189 GLU A C 1
ATOM 1488 O O . GLU A 1 189 ? -7.939 4.014 4.440 1.00 95.06 189 GLU A O 1
ATOM 1493 N N . ALA A 1 190 ? -9.402 3.738 6.109 1.00 94.62 190 ALA A N 1
ATOM 1494 C CA . ALA A 1 190 ? -8.504 4.313 7.111 1.00 94.62 190 ALA A CA 1
ATOM 1495 C C . ALA A 1 190 ? -7.161 3.565 7.196 1.00 94.62 190 ALA A C 1
ATOM 1497 O O . ALA A 1 190 ? -6.109 4.194 7.343 1.00 94.62 190 ALA A O 1
ATOM 1498 N N . GLY A 1 191 ? -7.183 2.235 7.071 1.00 94.25 191 GLY A N 1
ATOM 1499 C CA . GLY A 1 191 ? -5.984 1.404 6.984 1.00 94.25 191 GLY A CA 1
ATOM 1500 C C . GLY A 1 191 ? -5.105 1.728 5.769 1.00 94.25 191 GLY A C 1
ATOM 1501 O O . GLY A 1 191 ? -3.888 1.813 5.917 1.00 94.25 191 GLY A O 1
ATOM 1502 N N . LEU A 1 192 ? -5.704 1.973 4.599 1.00 91.38 192 LEU A N 1
ATOM 1503 C CA . LEU A 1 192 ? -4.997 2.367 3.369 1.00 91.38 192 LEU A CA 1
ATOM 1504 C C . LEU A 1 192 ? -4.366 3.764 3.458 1.00 91.38 192 LEU A C 1
ATOM 1506 O O . LEU A 1 192 ? -3.349 4.019 2.815 1.00 91.38 192 LEU A O 1
ATOM 1510 N N . TRP A 1 193 ? -4.959 4.657 4.252 1.00 90.19 193 TRP A N 1
ATOM 1511 C CA . TRP A 1 193 ? -4.444 6.003 4.528 1.00 90.19 193 TRP A CA 1
ATOM 1512 C C . TRP A 1 193 ? -3.422 6.053 5.670 1.00 90.19 193 TRP A C 1
ATOM 1514 O O . TRP A 1 193 ? -2.951 7.134 6.034 1.00 90.19 193 TRP A O 1
ATOM 1524 N N . ALA A 1 194 ? -3.072 4.910 6.264 1.00 90.12 194 ALA A N 1
ATOM 1525 C CA . ALA A 1 194 ? -2.041 4.872 7.285 1.00 90.12 194 ALA A CA 1
ATOM 1526 C C . ALA A 1 194 ? -0.692 5.348 6.732 1.00 90.12 194 ALA A C 1
ATOM 1528 O O . ALA A 1 194 ? -0.312 5.062 5.598 1.00 90.12 194 ALA A O 1
ATOM 1529 N N . ALA A 1 195 ? 0.046 6.086 7.561 1.00 82.12 195 ALA A N 1
ATOM 1530 C CA . ALA A 1 195 ? 1.347 6.616 7.185 1.00 82.12 195 ALA A CA 1
ATOM 1531 C C . ALA A 1 195 ? 2.352 5.464 7.029 1.00 82.12 195 ALA A C 1
ATOM 1533 O O . ALA A 1 195 ? 2.879 4.941 8.012 1.00 82.12 195 ALA A O 1
ATOM 1534 N N . HIS A 1 196 ? 2.596 5.057 5.786 1.00 80.75 196 HIS A N 1
ATOM 1535 C CA . HIS A 1 196 ? 3.586 4.046 5.429 1.00 80.75 196 HIS A CA 1
ATOM 1536 C C . HIS A 1 196 ? 4.880 4.709 4.959 1.00 80.75 196 HIS A C 1
ATOM 1538 O O . HIS A 1 196 ? 4.876 5.814 4.410 1.00 80.75 196 HIS A O 1
ATOM 1544 N N . GLY A 1 197 ? 6.006 4.015 5.108 1.00 65.56 197 GLY A N 1
ATOM 1545 C CA . GLY A 1 197 ? 7.276 4.431 4.527 1.00 65.56 197 GLY A CA 1
ATOM 1546 C C . GLY A 1 197 ? 7.133 4.694 3.026 1.00 65.56 197 GLY A C 1
ATOM 1547 O O . GLY A 1 197 ? 6.773 3.804 2.257 1.00 65.56 197 GLY A O 1
ATOM 1548 N N . CYS A 1 198 ? 7.398 5.936 2.610 1.00 65.25 198 CYS A N 1
ATOM 1549 C CA . CYS A 1 198 ? 7.304 6.386 1.216 1.00 65.25 198 CYS A CA 1
ATOM 1550 C C . CYS A 1 198 ? 5.927 6.166 0.543 1.00 65.25 198 CYS A C 1
ATOM 1552 O O . CYS A 1 198 ? 5.858 6.240 -0.680 1.00 65.25 198 CYS A O 1
ATOM 1554 N N . ASN A 1 199 ? 4.849 5.899 1.300 1.00 67.81 199 ASN A N 1
ATOM 1555 C CA . ASN A 1 199 ? 3.490 5.663 0.785 1.00 67.81 199 ASN A CA 1
ATOM 1556 C C . ASN A 1 199 ? 3.407 4.639 -0.369 1.00 67.81 199 ASN A C 1
ATOM 1558 O O . ASN A 1 199 ? 2.600 4.784 -1.282 1.00 67.81 199 ASN A O 1
ATOM 1562 N N . VAL A 1 200 ? 4.215 3.574 -0.330 1.00 69.81 200 VAL A N 1
ATOM 1563 C CA . VAL A 1 200 ? 4.355 2.575 -1.418 1.00 69.81 200 VAL A CA 1
ATOM 1564 C C . VAL A 1 200 ? 3.127 1.673 -1.659 1.00 69.81 200 VAL A C 1
ATOM 1566 O O . VAL A 1 200 ? 3.216 0.720 -2.431 1.00 69.81 200 VAL A O 1
ATOM 1569 N N . GLN A 1 201 ? 2.004 1.925 -0.973 1.00 81.56 201 GLN A N 1
ATOM 1570 C CA . GLN A 1 201 ? 0.738 1.173 -1.062 1.00 81.56 201 GLN A CA 1
ATOM 1571 C C . GLN A 1 201 ? 0.904 -0.365 -1.048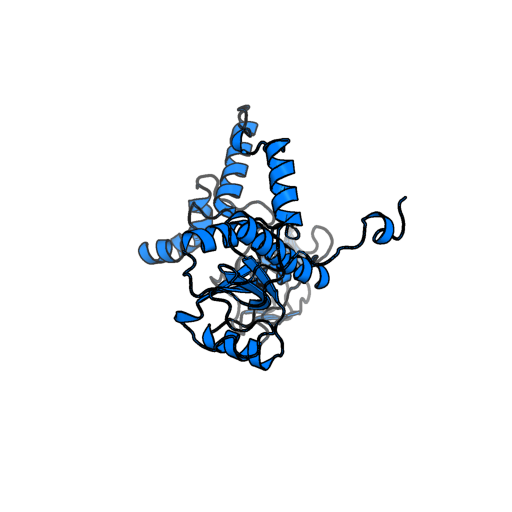 1.00 81.56 201 GLN A C 1
ATOM 1573 O O . GLN A 1 201 ? 0.199 -1.115 -1.734 1.00 81.56 201 GLN A O 1
ATOM 1578 N N . SER A 1 202 ? 1.850 -0.846 -0.237 1.00 88.31 202 SER A N 1
ATOM 1579 C CA . SER A 1 202 ? 2.219 -2.262 -0.112 1.00 88.31 202 SER A CA 1
ATOM 1580 C C . SER A 1 202 ? 1.204 -3.089 0.675 1.00 88.31 202 SER A C 1
ATOM 1582 O O . SER A 1 202 ? 1.199 -4.314 0.552 1.00 88.31 202 SER A O 1
ATOM 1584 N N . ILE A 1 203 ? 0.352 -2.453 1.482 1.00 93.31 203 ILE A N 1
ATOM 1585 C CA . ILE A 1 203 ? -0.621 -3.155 2.316 1.00 93.31 203 ILE A CA 1
ATOM 1586 C C . ILE A 1 203 ? -1.767 -3.698 1.459 1.00 93.31 203 ILE A C 1
ATOM 1588 O O . ILE A 1 203 ? -2.242 -3.058 0.512 1.00 93.31 203 ILE A O 1
ATOM 1592 N N . LYS A 1 204 ? -2.175 -4.926 1.774 1.00 94.69 204 LYS A N 1
ATOM 1593 C CA . LYS A 1 204 ? -3.342 -5.611 1.213 1.00 94.69 204 LYS A CA 1
ATOM 1594 C C . LYS A 1 204 ? -4.137 -6.223 2.360 1.00 94.69 204 LYS A C 1
ATOM 1596 O O . LYS A 1 204 ? -3.589 -6.455 3.437 1.00 94.69 204 LYS A O 1
ATOM 1601 N N . TYR A 1 205 ? -5.409 -6.509 2.116 1.00 97.06 205 TYR A N 1
ATOM 1602 C CA . TYR A 1 205 ? -6.284 -7.099 3.120 1.00 97.06 205 TYR A CA 1
ATOM 1603 C C . TYR A 1 205 ? -6.942 -8.366 2.597 1.00 97.06 205 TYR A C 1
ATOM 1605 O O . TYR A 1 205 ? -7.287 -8.455 1.420 1.00 97.06 205 TYR A O 1
ATOM 1613 N N . VAL A 1 206 ? -7.141 -9.326 3.493 1.00 97.00 206 VAL A N 1
ATOM 1614 C CA . VAL A 1 206 ? -8.145 -10.377 3.327 1.00 97.00 206 VAL A CA 1
ATOM 1615 C C . VAL A 1 206 ? -9.198 -10.157 4.402 1.00 97.00 206 VAL A C 1
ATOM 1617 O O . VAL A 1 206 ? -8.873 -10.094 5.585 1.00 97.00 206 VAL A O 1
ATOM 1620 N N . VAL A 1 207 ? -10.451 -10.019 3.977 1.00 97.19 207 VAL A N 1
ATOM 1621 C CA . VAL A 1 207 ? -11.601 -9.850 4.867 1.00 97.19 207 VAL A CA 1
ATOM 1622 C C . VAL A 1 207 ? -12.297 -11.194 4.993 1.00 97.19 207 VAL A C 1
ATOM 1624 O O . VAL A 1 207 ? -12.734 -11.768 3.996 1.00 97.19 207 VAL A O 1
ATOM 1627 N N . VAL A 1 208 ? -12.400 -11.702 6.215 1.00 95.38 208 VAL A N 1
ATOM 1628 C CA . VAL A 1 208 ? -13.084 -12.963 6.510 1.00 95.38 208 VAL A CA 1
ATOM 1629 C C . VAL A 1 208 ? -14.245 -12.676 7.438 1.00 95.38 208 VAL A C 1
ATOM 1631 O O . VAL A 1 208 ? -14.070 -12.041 8.468 1.00 95.38 208 VAL A O 1
ATOM 1634 N N . ARG A 1 209 ? -15.435 -13.160 7.093 1.00 94.31 209 ARG A N 1
ATOM 1635 C CA . ARG A 1 209 ? -16.590 -13.141 7.993 1.00 94.31 209 ARG A CA 1
ATOM 1636 C C . ARG A 1 209 ? -16.726 -14.520 8.617 1.00 94.31 209 ARG A C 1
ATOM 1638 O O . ARG A 1 209 ? -16.862 -15.492 7.873 1.00 94.31 209 ARG A O 1
ATOM 1645 N N . GLU A 1 210 ? -16.733 -14.606 9.943 1.00 90.94 210 GLU A N 1
ATOM 1646 C CA . GLU A 1 210 ? -16.789 -15.892 10.657 1.00 90.94 210 GLU A CA 1
ATOM 1647 C C . GLU A 1 210 ? -18.039 -16.698 10.262 1.00 90.94 210 GLU A C 1
ATOM 1649 O O . GLU A 1 210 ? -17.962 -17.905 10.052 1.00 90.94 210 GLU A O 1
ATOM 1654 N N . LYS A 1 211 ? -19.174 -16.026 10.003 1.00 90.44 211 LYS A N 1
ATOM 1655 C CA . LYS A 1 211 ? -20.401 -16.673 9.498 1.00 90.44 211 LYS A CA 1
ATOM 1656 C C . LYS A 1 211 ? -20.239 -17.400 8.153 1.00 90.44 211 LYS A C 1
ATOM 1658 O O . LYS A 1 211 ? -20.986 -18.335 7.879 1.00 90.44 211 LYS A O 1
ATOM 1663 N N . ASN A 1 212 ? -19.301 -16.963 7.312 1.00 92.06 212 ASN A N 1
ATOM 1664 C CA . ASN A 1 212 ? -19.060 -17.545 5.989 1.00 92.06 212 ASN A CA 1
ATOM 1665 C C . ASN A 1 212 ? -17.979 -18.630 6.034 1.00 92.06 212 ASN A C 1
ATOM 1667 O O . ASN A 1 212 ? -18.002 -19.550 5.223 1.00 92.06 212 ASN A O 1
ATOM 1671 N N . GLU A 1 213 ? -17.033 -18.524 6.969 1.00 91.50 213 GLU A N 1
ATOM 1672 C CA . GLU A 1 213 ? -15.894 -19.435 7.106 1.00 91.50 213 GLU A CA 1
ATOM 1673 C C . GLU A 1 213 ? -15.701 -19.869 8.571 1.00 91.50 213 GLU A C 1
ATOM 1675 O O . GLU A 1 213 ? -14.691 -19.523 9.192 1.00 91.50 213 GLU A O 1
ATOM 1680 N N . PRO A 1 214 ? -16.646 -20.640 9.143 1.00 89.75 214 PRO A N 1
ATOM 1681 C CA . PRO A 1 214 ? -16.665 -20.918 10.574 1.00 89.75 214 PRO A CA 1
ATOM 1682 C C . PRO A 1 214 ? -15.445 -21.727 11.011 1.00 89.75 214 PRO A C 1
ATOM 1684 O O . PRO A 1 214 ? -15.099 -22.749 10.411 1.00 89.75 214 PRO A O 1
ATOM 1687 N N . GLY A 1 215 ? -14.800 -21.299 12.093 1.00 88.19 215 GLY A N 1
ATOM 1688 C CA . GLY A 1 215 ? -13.632 -21.958 12.664 1.00 88.19 215 GLY A CA 1
ATOM 1689 C C . GLY A 1 215 ? -12.342 -21.744 11.873 1.00 88.19 215 GLY A C 1
ATOM 1690 O O . GLY A 1 215 ? -11.307 -22.302 12.258 1.00 88.19 215 GLY A O 1
ATOM 1691 N N . LEU A 1 216 ? -12.344 -20.921 10.816 1.00 91.00 216 LEU A N 1
ATOM 1692 C CA . LEU A 1 216 ? -11.121 -20.590 10.084 1.00 91.00 216 LEU A CA 1
ATOM 1693 C C . LEU A 1 216 ? -10.107 -19.861 10.983 1.00 91.00 216 LEU A C 1
ATOM 1695 O O . LEU A 1 216 ? -8.901 -20.062 10.820 1.00 91.00 216 LEU A O 1
ATOM 1699 N N . PHE A 1 217 ? -10.585 -19.114 11.984 1.00 91.69 217 PHE A N 1
ATOM 1700 C CA . PHE A 1 217 ? -9.783 -18.449 13.019 1.00 91.69 217 PHE A CA 1
ATOM 1701 C C . PHE A 1 217 ? -9.714 -19.229 14.345 1.00 91.69 217 PHE A C 1
ATOM 1703 O O . PHE A 1 217 ? -9.278 -18.707 15.373 1.00 91.69 217 PHE A O 1
ATOM 1710 N N . LYS A 1 218 ? -10.065 -20.526 14.345 1.00 88.25 218 LYS A N 1
ATOM 1711 C CA . LYS A 1 218 ? -9.917 -21.383 15.530 1.00 88.25 218 LYS A CA 1
ATOM 1712 C C . LYS A 1 218 ? -8.461 -21.400 16.008 1.00 88.25 218 LYS A C 1
ATOM 1714 O O . LYS A 1 218 ? -7.551 -21.697 15.226 1.00 88.25 218 LYS A O 1
ATOM 1719 N N . GLY A 1 219 ? -8.274 -21.135 17.302 1.00 85.75 219 GLY A N 1
ATOM 1720 C CA . GLY A 1 219 ? -6.965 -21.014 17.952 1.00 85.75 219 GLY A CA 1
ATOM 1721 C C . GLY A 1 219 ? -6.483 -19.573 18.149 1.00 85.75 219 GLY A C 1
ATOM 1722 O O . GLY A 1 219 ? -5.395 -19.401 18.685 1.00 85.75 219 GLY A O 1
ATOM 1723 N N . SER A 1 220 ? -7.263 -18.567 17.731 1.00 86.25 220 SER A N 1
ATOM 1724 C CA . SER A 1 220 ? -7.051 -17.159 18.099 1.00 86.25 220 SER A CA 1
ATOM 1725 C C . SER A 1 220 ? -7.163 -16.946 19.617 1.00 86.25 220 SER A C 1
ATOM 1727 O O . SER A 1 220 ? -7.959 -17.612 20.283 1.00 86.25 220 SER A O 1
ATOM 1729 N N . ASP A 1 221 ? -6.411 -15.973 20.141 1.00 77.56 221 ASP A N 1
ATOM 1730 C CA . ASP A 1 221 ? -6.499 -15.496 21.532 1.00 77.56 221 ASP A CA 1
ATOM 1731 C C . ASP A 1 221 ? -7.822 -14.773 21.838 1.00 77.56 221 ASP A C 1
ATOM 1733 O O . ASP A 1 221 ? -8.151 -14.515 23.001 1.00 77.56 221 ASP A O 1
ATOM 1737 N N . VAL A 1 222 ? -8.565 -14.407 20.793 1.00 77.00 222 VAL A N 1
ATOM 1738 C CA . VAL A 1 222 ? -9.912 -13.844 20.872 1.00 77.00 222 VAL A CA 1
ATOM 1739 C C . VAL A 1 222 ? -10.820 -14.737 20.027 1.00 77.00 222 VAL A C 1
ATOM 1741 O O . VAL A 1 222 ? -10.827 -14.631 18.799 1.00 77.00 222 VAL A O 1
ATOM 1744 N N . PRO A 1 223 ? -11.527 -15.695 20.645 1.00 64.00 223 PRO A N 1
ATOM 1745 C CA . PRO A 1 223 ? -12.458 -16.542 19.919 1.00 64.00 223 PRO A CA 1
ATOM 1746 C C . PRO A 1 223 ? -13.676 -15.725 19.460 1.00 64.00 223 PRO A C 1
ATOM 1748 O O . PRO A 1 223 ? -14.218 -14.937 20.227 1.00 64.00 223 PRO A O 1
ATOM 1751 N N . GLY A 1 224 ? -14.140 -15.951 18.227 1.00 62.53 224 GLY A N 1
ATOM 1752 C CA . GLY A 1 224 ? -15.468 -15.498 17.793 1.00 62.53 224 GLY A CA 1
ATOM 1753 C C . GLY A 1 224 ? -15.591 -14.042 17.329 1.00 62.53 224 GLY A C 1
ATOM 1754 O O . GLY A 1 224 ? -16.685 -13.492 17.393 1.00 62.53 224 GLY A O 1
ATOM 1755 N N . GLY A 1 225 ? -14.519 -13.403 16.845 1.00 75.56 225 GLY A N 1
ATOM 1756 C CA . GLY A 1 225 ? -14.656 -12.138 16.108 1.00 75.56 225 GLY A CA 1
ATOM 1757 C C . GLY A 1 225 ? -15.580 -12.298 14.886 1.00 75.56 225 GLY A C 1
ATOM 1758 O O . GLY A 1 225 ? -15.371 -13.227 14.112 1.00 75.56 225 GLY A O 1
ATOM 1759 N N . PRO A 1 226 ? -16.597 -11.438 14.663 1.00 87.75 226 PRO A N 1
ATOM 1760 C CA . PRO A 1 226 ? -17.540 -11.634 13.557 1.00 87.75 226 PRO A CA 1
ATOM 1761 C C . PRO A 1 226 ? -16.915 -11.307 12.192 1.00 87.75 226 PRO A C 1
ATOM 1763 O O . PRO A 1 226 ? -17.339 -11.851 11.164 1.00 87.75 226 PRO A O 1
ATOM 1766 N N . VAL A 1 227 ? -15.898 -10.437 12.173 1.00 95.38 227 VAL A N 1
ATOM 1767 C CA . VAL A 1 227 ? -15.112 -10.091 10.985 1.00 95.38 227 VAL A CA 1
ATOM 1768 C C . VAL A 1 227 ? -13.623 -10.039 11.332 1.00 95.38 227 VAL A C 1
ATOM 1770 O O . VAL A 1 227 ? -13.221 -9.331 12.252 1.00 95.38 227 VAL A O 1
ATOM 1773 N N . HIS A 1 228 ? -12.804 -10.738 10.550 1.00 95.44 228 HIS A N 1
ATOM 1774 C CA . HIS A 1 228 ? -11.350 -10.769 10.658 1.00 95.44 228 HIS A CA 1
ATOM 1775 C C . HIS A 1 228 ? -10.720 -10.033 9.473 1.00 95.44 228 HIS A C 1
ATOM 1777 O O . HIS A 1 228 ? -10.878 -10.430 8.314 1.00 95.44 228 HIS A O 1
ATOM 1783 N N . LEU A 1 229 ? -9.981 -8.966 9.761 1.00 97.00 229 LEU A N 1
ATOM 1784 C CA . LEU A 1 229 ? -9.274 -8.146 8.782 1.00 97.00 229 LEU A CA 1
ATOM 1785 C C . LEU A 1 229 ? -7.795 -8.531 8.785 1.00 97.00 229 LEU A C 1
ATOM 1787 O O . LEU A 1 229 ? -6.999 -8.024 9.577 1.00 97.00 229 LEU A O 1
ATOM 1791 N N . VAL A 1 230 ? -7.415 -9.462 7.914 1.00 97.00 230 VAL A N 1
ATOM 1792 C CA . VAL A 1 230 ? -6.033 -9.936 7.794 1.00 97.00 230 VAL A CA 1
ATOM 1793 C C . VAL A 1 230 ? -5.200 -8.900 7.058 1.00 97.00 230 VAL A C 1
ATOM 1795 O O . VAL A 1 230 ? -5.491 -8.577 5.910 1.00 97.00 230 VAL A O 1
ATOM 1798 N N . ILE A 1 231 ? -4.134 -8.419 7.694 1.00 96.88 231 ILE A N 1
ATOM 1799 C CA . ILE A 1 231 ? -3.219 -7.424 7.138 1.00 96.88 231 ILE A CA 1
ATOM 1800 C C . ILE A 1 231 ? -2.042 -8.134 6.473 1.00 96.88 231 ILE A C 1
ATOM 1802 O O . ILE A 1 231 ? -1.285 -8.895 7.092 1.00 96.88 231 ILE A O 1
ATOM 1806 N N . LEU A 1 232 ? -1.897 -7.857 5.184 1.00 95.81 232 LEU A N 1
ATOM 1807 C CA . LEU A 1 232 ? -0.940 -8.470 4.281 1.00 95.81 232 LEU A CA 1
ATOM 1808 C C . LEU A 1 232 ? 0.008 -7.418 3.705 1.00 95.81 232 LEU A C 1
ATOM 1810 O O . LEU A 1 232 ? -0.318 -6.235 3.635 1.00 95.81 232 LEU A O 1
ATOM 1814 N N . GLN A 1 233 ? 1.163 -7.868 3.227 1.00 93.38 233 GLN A N 1
ATOM 1815 C CA . GLN A 1 233 ? 2.159 -7.041 2.557 1.00 93.38 233 GLN A CA 1
ATOM 1816 C C . GLN A 1 233 ? 2.542 -7.628 1.205 1.00 93.38 233 GLN A C 1
ATOM 1818 O O . GLN A 1 233 ? 2.918 -8.798 1.117 1.00 93.38 233 GLN A O 1
ATOM 1823 N N . ASP A 1 234 ? 2.507 -6.798 0.166 1.00 92.94 234 ASP A N 1
ATOM 1824 C CA . ASP A 1 234 ? 3.092 -7.105 -1.133 1.00 92.94 234 ASP A CA 1
ATOM 1825 C C . ASP A 1 234 ? 4.601 -6.851 -1.103 1.00 92.94 234 ASP A C 1
ATOM 1827 O O . ASP A 1 234 ? 5.086 -5.717 -1.172 1.00 92.94 234 ASP A O 1
ATOM 1831 N N . MET A 1 235 ? 5.366 -7.937 -1.002 1.00 89.44 235 MET A N 1
ATOM 1832 C CA . MET A 1 235 ? 6.819 -7.876 -0.890 1.00 89.44 235 MET A CA 1
ATOM 1833 C C . MET A 1 235 ? 7.499 -7.406 -2.178 1.00 89.44 235 MET A C 1
ATOM 1835 O O . MET A 1 235 ? 8.670 -7.025 -2.133 1.00 89.44 235 MET A O 1
ATOM 1839 N N . ARG A 1 236 ? 6.792 -7.366 -3.316 1.00 87.19 236 ARG A N 1
ATOM 1840 C CA . ARG A 1 236 ? 7.337 -6.822 -4.569 1.00 87.19 236 ARG A CA 1
ATOM 1841 C C . ARG A 1 236 ? 7.593 -5.321 -4.447 1.00 87.19 236 ARG A C 1
ATOM 1843 O O . ARG A 1 236 ? 8.630 -4.862 -4.919 1.00 87.19 236 ARG A O 1
ATOM 1850 N N . CYS A 1 237 ? 6.724 -4.586 -3.743 1.00 83.81 237 CYS A N 1
ATOM 1851 C CA . CYS A 1 237 ? 6.911 -3.156 -3.477 1.00 83.81 237 CYS A CA 1
ATOM 1852 C C . CYS A 1 237 ? 8.201 -2.902 -2.684 1.00 83.81 237 CYS A C 1
ATOM 1854 O O . CYS A 1 237 ? 9.000 -2.038 -3.036 1.00 83.81 237 CYS A O 1
ATOM 1856 N N . TYR A 1 238 ? 8.445 -3.701 -1.643 1.00 82.44 238 TYR A N 1
ATOM 1857 C CA . TYR A 1 238 ? 9.653 -3.576 -0.826 1.00 82.44 238 TYR A CA 1
ATOM 1858 C C . TYR A 1 238 ? 10.911 -4.066 -1.542 1.00 82.44 238 TYR A C 1
ATOM 1860 O O . TYR A 1 238 ? 11.971 -3.477 -1.372 1.00 82.44 238 TYR A O 1
ATOM 1868 N N . LYS A 1 239 ? 10.806 -5.105 -2.379 1.00 81.69 239 LYS A N 1
ATOM 1869 C CA . LYS A 1 239 ? 11.924 -5.564 -3.215 1.00 81.69 239 LYS A CA 1
ATOM 1870 C C . LYS A 1 239 ? 12.340 -4.498 -4.233 1.00 81.69 239 LYS A C 1
ATOM 1872 O O . LYS A 1 239 ? 13.530 -4.327 -4.469 1.00 81.69 239 LYS A O 1
ATOM 1877 N N . ALA A 1 240 ? 11.376 -3.770 -4.799 1.00 76.25 240 ALA A N 1
ATOM 1878 C CA . ALA A 1 240 ? 11.641 -2.643 -5.691 1.00 76.25 240 ALA A CA 1
ATOM 1879 C C . ALA A 1 240 ? 12.237 -1.427 -4.954 1.00 76.25 240 ALA A C 1
ATOM 1881 O O . ALA A 1 240 ? 12.957 -0.638 -5.559 1.00 76.25 240 ALA A O 1
ATOM 1882 N N . ASN A 1 241 ? 11.975 -1.288 -3.649 1.00 68.94 241 ASN A N 1
ATOM 1883 C CA . ASN A 1 241 ? 12.515 -0.226 -2.804 1.00 68.94 241 ASN A CA 1
ATOM 1884 C C . ASN A 1 241 ? 13.567 -0.762 -1.813 1.00 68.94 241 ASN A C 1
ATOM 1886 O O . ASN A 1 241 ? 13.321 -0.884 -0.608 1.00 68.94 241 ASN A O 1
ATOM 1890 N N . SER A 1 242 ? 14.773 -1.029 -2.324 1.00 63.12 242 SER A N 1
ATOM 1891 C CA . SER A 1 242 ? 15.899 -1.613 -1.574 1.00 63.12 242 SER A CA 1
ATOM 1892 C C . SER A 1 242 ? 16.386 -0.788 -0.374 1.00 63.12 242 SER A C 1
ATOM 1894 O O . SER A 1 242 ? 17.199 -1.272 0.411 1.00 63.12 242 SER A O 1
ATOM 1896 N N . PHE A 1 243 ? 15.914 0.451 -0.215 1.00 67.75 243 PHE A N 1
ATOM 1897 C CA . PHE A 1 243 ? 16.304 1.339 0.879 1.00 67.75 243 PHE A CA 1
ATOM 1898 C C . PHE A 1 243 ? 15.472 1.145 2.151 1.00 67.75 243 PHE A C 1
ATOM 1900 O O . PHE A 1 243 ? 15.829 1.705 3.185 1.00 67.75 243 PHE A O 1
ATOM 1907 N N . THR A 1 244 ? 14.385 0.363 2.109 1.00 68.75 244 THR A N 1
ATOM 1908 C CA . THR A 1 244 ? 13.486 0.173 3.260 1.00 68.75 244 THR A CA 1
ATOM 1909 C C . THR A 1 244 ? 13.902 -1.046 4.093 1.00 68.75 244 THR A C 1
ATOM 1911 O O . THR A 1 244 ? 13.690 -2.182 3.659 1.00 68.75 244 THR A O 1
ATOM 1914 N N . PRO A 1 245 ? 14.447 -0.870 5.315 1.00 74.69 245 PRO A N 1
ATOM 1915 C CA . PRO A 1 245 ? 14.831 -1.993 6.167 1.00 74.69 245 PRO A CA 1
ATOM 1916 C C . PRO A 1 245 ? 13.612 -2.815 6.602 1.00 74.69 245 PRO A C 1
ATOM 1918 O O . PRO A 1 245 ? 12.536 -2.259 6.817 1.00 74.69 245 PRO A O 1
ATOM 1921 N N . VAL A 1 246 ? 13.793 -4.116 6.854 1.00 76.00 246 VAL A N 1
ATOM 1922 C CA . VAL A 1 246 ? 12.703 -5.036 7.255 1.00 76.00 246 VAL A CA 1
ATOM 1923 C C . VAL A 1 246 ? 11.907 -4.535 8.465 1.00 76.00 246 VAL A C 1
ATOM 1925 O O . VAL A 1 246 ? 10.686 -4.665 8.499 1.00 76.00 246 VAL A O 1
ATOM 1928 N N . ARG A 1 247 ? 12.569 -3.906 9.444 1.00 76.88 247 ARG A N 1
ATOM 1929 C CA . ARG A 1 247 ? 11.884 -3.335 10.616 1.00 76.88 247 ARG A CA 1
ATOM 1930 C C . ARG A 1 247 ? 10.845 -2.276 10.229 1.00 76.88 247 ARG A C 1
ATOM 1932 O O . ARG A 1 247 ? 9.780 -2.244 10.827 1.00 76.88 247 ARG A O 1
ATOM 1939 N N . ASN A 1 248 ? 11.126 -1.460 9.211 1.00 80.38 248 ASN A N 1
ATOM 1940 C CA . ASN A 1 248 ? 10.208 -0.421 8.750 1.00 80.38 248 ASN A CA 1
ATOM 1941 C C . ASN A 1 248 ? 9.008 -1.040 8.026 1.00 80.38 248 ASN A C 1
ATOM 1943 O O . ASN A 1 248 ? 7.900 -0.545 8.161 1.00 80.38 248 ASN A O 1
ATOM 1947 N N . GLN A 1 249 ? 9.207 -2.172 7.344 1.00 84.81 249 GLN A N 1
ATOM 1948 C CA . GLN A 1 249 ? 8.116 -2.909 6.705 1.00 84.81 249 GLN A CA 1
ATOM 1949 C C . GLN A 1 249 ? 7.084 -3.342 7.756 1.00 84.81 249 GLN A C 1
ATOM 1951 O O . GLN A 1 249 ? 5.891 -3.150 7.564 1.00 84.81 249 GLN A O 1
ATOM 1956 N N . LEU A 1 250 ? 7.514 -3.869 8.908 1.00 87.19 250 LEU A N 1
ATOM 1957 C CA . LEU A 1 250 ? 6.581 -4.238 9.982 1.00 87.19 250 LEU A CA 1
ATOM 1958 C C . LEU A 1 250 ? 5.846 -3.025 10.576 1.00 87.19 250 LEU A C 1
ATOM 1960 O O . LEU A 1 250 ? 4.685 -3.154 10.963 1.00 87.19 250 LEU A O 1
ATOM 1964 N N . LEU A 1 251 ? 6.491 -1.853 10.613 1.00 88.62 251 LEU A N 1
ATOM 1965 C CA . LEU A 1 251 ? 5.847 -0.60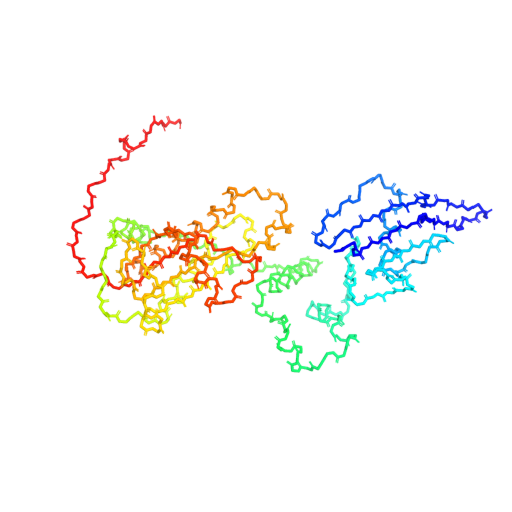9 11.044 1.00 88.62 251 LEU A CA 1
ATOM 1966 C C . LEU A 1 251 ? 4.733 -0.177 10.084 1.00 88.62 251 LEU A C 1
ATOM 1968 O O . LEU A 1 251 ? 3.723 0.325 10.561 1.00 88.62 251 LEU A O 1
ATOM 1972 N N . ASP A 1 252 ? 4.857 -0.424 8.777 1.00 89.94 252 ASP A N 1
ATOM 1973 C CA . ASP A 1 252 ? 3.799 -0.095 7.809 1.00 89.94 252 ASP A CA 1
ATOM 1974 C C . ASP A 1 252 ? 2.521 -0.902 8.076 1.00 89.94 252 ASP A C 1
ATOM 1976 O O . ASP A 1 252 ? 1.430 -0.341 8.188 1.00 89.94 252 ASP A O 1
ATOM 1980 N N . ALA A 1 253 ? 2.658 -2.223 8.245 1.00 91.19 253 ALA A N 1
ATOM 1981 C CA . ALA A 1 253 ? 1.532 -3.085 8.604 1.00 91.19 253 ALA A CA 1
ATOM 1982 C C . ALA A 1 253 ? 0.950 -2.702 9.971 1.00 91.19 253 ALA A C 1
ATOM 1984 O O . ALA A 1 253 ? -0.264 -2.750 10.170 1.00 91.19 253 ALA A O 1
ATOM 1985 N N . GLY A 1 254 ? 1.813 -2.278 10.899 1.00 92.75 254 GLY A N 1
ATOM 1986 C CA . GLY A 1 254 ? 1.377 -1.788 12.194 1.00 92.75 254 GLY A CA 1
ATOM 1987 C C . GLY A 1 254 ? 0.608 -0.468 12.130 1.00 92.75 254 GLY A C 1
ATOM 1988 O O . GLY A 1 254 ? -0.419 -0.321 12.787 1.00 92.75 254 GLY A O 1
ATOM 1989 N N . ALA A 1 255 ? 1.041 0.473 11.295 1.00 93.25 255 ALA A N 1
ATOM 1990 C CA . ALA A 1 255 ? 0.326 1.721 11.066 1.00 93.25 255 ALA A CA 1
ATOM 1991 C C . ALA A 1 255 ? -1.073 1.453 10.483 1.00 93.25 255 ALA A C 1
ATOM 1993 O O . ALA A 1 255 ? -2.055 2.022 10.961 1.00 93.25 255 ALA A O 1
ATOM 1994 N N . ALA A 1 256 ? -1.178 0.529 9.519 1.00 94.50 256 ALA A N 1
ATOM 1995 C CA . ALA A 1 256 ? -2.462 0.081 8.978 1.00 94.50 256 ALA A CA 1
ATOM 1996 C C . ALA A 1 256 ? -3.370 -0.511 10.069 1.00 94.50 256 ALA A C 1
ATOM 1998 O O . ALA A 1 256 ? -4.529 -0.115 10.182 1.00 94.50 256 ALA A O 1
ATOM 1999 N N . GLY A 1 257 ? -2.843 -1.419 10.898 1.00 95.00 257 GLY A N 1
ATOM 2000 C CA . GLY A 1 257 ? -3.591 -2.015 12.010 1.00 95.00 257 GLY A CA 1
ATOM 2001 C C . GLY A 1 257 ? -4.074 -0.977 13.023 1.00 95.00 257 GLY A C 1
ATOM 2002 O O . GLY A 1 257 ? -5.233 -1.004 13.435 1.00 95.00 257 GLY A O 1
ATOM 2003 N N . GLN A 1 258 ? -3.225 -0.006 13.367 1.00 93.88 258 GLN A N 1
ATOM 2004 C CA . GLN A 1 258 ? -3.582 1.068 14.289 1.00 93.88 258 GLN A CA 1
ATOM 2005 C C . GLN A 1 258 ? -4.717 1.946 13.749 1.00 93.88 258 GLN A C 1
ATOM 2007 O O . GLN A 1 258 ? -5.638 2.265 14.504 1.00 93.88 258 GLN A O 1
ATOM 2012 N N . ASN A 1 259 ? -4.667 2.323 12.468 1.00 95.06 259 ASN A N 1
ATOM 2013 C CA . ASN A 1 259 ? -5.727 3.106 11.834 1.00 95.06 259 ASN A CA 1
ATOM 2014 C C . ASN A 1 259 ? -7.042 2.328 11.755 1.00 95.06 259 ASN A C 1
ATOM 2016 O O . ASN A 1 259 ? -8.086 2.894 12.064 1.00 95.06 259 ASN A O 1
ATOM 2020 N N . ILE A 1 260 ? -6.987 1.038 11.410 1.00 95.81 260 ILE A N 1
ATOM 2021 C CA . ILE A 1 260 ? -8.159 0.152 11.381 1.00 95.81 260 ILE A CA 1
ATOM 2022 C C . ILE A 1 260 ? -8.842 0.117 12.749 1.00 95.81 260 ILE A C 1
ATOM 2024 O O . ILE A 1 260 ? -10.045 0.342 12.837 1.00 95.81 260 ILE A O 1
ATOM 2028 N N . VAL A 1 261 ? -8.088 -0.103 13.830 1.00 94.06 261 VAL A N 1
ATOM 2029 C CA . VAL A 1 261 ? -8.659 -0.151 15.188 1.00 94.06 261 VAL A CA 1
ATOM 2030 C C . VAL A 1 261 ? -9.295 1.187 15.576 1.00 94.06 261 VAL A C 1
ATOM 2032 O O . VAL A 1 261 ? -10.384 1.210 16.147 1.00 94.06 261 VAL A O 1
ATOM 2035 N N . LEU A 1 262 ? -8.639 2.309 15.262 1.00 93.94 262 LEU A N 1
ATOM 2036 C CA . LEU A 1 262 ? -9.177 3.642 15.554 1.00 93.94 262 LEU A CA 1
ATOM 2037 C C . LEU A 1 262 ? -10.451 3.933 14.761 1.00 93.94 262 LEU A C 1
ATOM 2039 O O . LEU A 1 262 ? -11.417 4.436 15.328 1.00 93.94 262 LEU A O 1
ATOM 2043 N N . ALA A 1 263 ? -10.461 3.602 13.472 1.00 95.44 263 ALA A N 1
ATOM 2044 C CA . ALA A 1 263 ? -11.605 3.815 12.598 1.00 95.44 263 ALA A CA 1
ATOM 2045 C C . ALA A 1 263 ? -12.788 2.917 12.967 1.00 95.44 263 ALA A C 1
ATOM 2047 O O . ALA A 1 263 ? -13.923 3.383 12.936 1.00 95.44 263 ALA A O 1
ATOM 2048 N N . ALA A 1 264 ? -12.531 1.664 13.362 1.00 94.25 264 ALA A N 1
ATOM 2049 C CA . ALA A 1 264 ? -13.563 0.764 13.864 1.00 94.25 264 ALA A CA 1
ATOM 2050 C C . ALA A 1 264 ? -14.247 1.380 15.090 1.00 94.25 264 ALA A C 1
ATOM 2052 O O . ALA A 1 264 ? -15.470 1.506 15.107 1.00 94.25 264 ALA A O 1
ATOM 2053 N N . HIS A 1 265 ? -13.458 1.876 16.049 1.00 92.62 265 HIS A N 1
ATOM 2054 C CA . HIS A 1 265 ? -14.001 2.535 17.235 1.00 92.62 265 HIS A CA 1
ATOM 2055 C C . HIS A 1 265 ? -14.764 3.824 16.916 1.00 92.62 265 HIS A C 1
ATOM 2057 O O . HIS A 1 265 ? -15.879 4.021 17.391 1.00 92.62 265 HIS A O 1
ATOM 2063 N N . ALA A 1 266 ? -14.230 4.660 16.024 1.00 93.62 266 ALA A N 1
ATOM 2064 C CA . ALA A 1 266 ? -14.920 5.855 15.542 1.00 93.62 266 ALA A CA 1
ATOM 2065 C C . ALA A 1 266 ? -16.250 5.543 14.822 1.00 93.62 266 ALA A C 1
ATOM 2067 O O . ALA A 1 266 ? -17.135 6.393 14.762 1.00 93.62 266 ALA A O 1
ATOM 2068 N N . ALA A 1 267 ? -16.395 4.340 14.259 1.00 93.75 267 ALA A N 1
ATOM 2069 C CA . ALA A 1 267 ? -17.617 3.870 13.612 1.00 93.75 267 ALA A CA 1
ATOM 2070 C C . ALA A 1 267 ? -18.593 3.158 14.572 1.00 93.75 267 ALA A C 1
ATOM 2072 O O . ALA A 1 267 ? -19.610 2.635 14.118 1.00 93.75 267 ALA A O 1
ATOM 2073 N N . GLY A 1 268 ? -18.304 3.133 15.878 1.00 91.00 268 GLY A N 1
ATOM 2074 C CA . GLY A 1 268 ? -19.132 2.471 16.890 1.00 91.00 268 GLY A CA 1
ATOM 2075 C C . GLY A 1 268 ? -18.929 0.956 16.981 1.00 91.00 268 GLY A C 1
ATOM 2076 O O . GLY A 1 268 ? -19.748 0.267 17.585 1.00 91.00 268 GLY A O 1
ATOM 2077 N N . LEU A 1 269 ? -17.863 0.433 16.372 1.00 92.25 269 LEU A N 1
ATOM 2078 C CA . LEU A 1 269 ? -17.424 -0.947 16.547 1.00 92.25 269 LEU A CA 1
ATOM 2079 C C . LEU A 1 269 ? -16.334 -1.028 17.617 1.00 92.25 269 LEU A C 1
ATOM 2081 O O . LEU A 1 269 ? -15.763 -0.039 18.062 1.00 92.25 269 LEU A O 1
ATOM 2085 N N . GLU A 1 270 ? -15.984 -2.243 17.987 1.00 90.69 270 GLU A N 1
ATOM 2086 C CA . GLU A 1 270 ? -14.787 -2.555 18.743 1.00 90.69 270 GLU A CA 1
ATOM 2087 C C . GLU A 1 270 ? -13.790 -3.272 17.832 1.00 90.69 270 GLU A C 1
ATOM 2089 O O . GLU A 1 270 ? -14.173 -3.936 16.864 1.00 90.69 270 GLU A O 1
ATOM 2094 N N . GLY A 1 271 ? -12.499 -3.106 18.123 1.00 90.50 271 GLY A N 1
ATOM 2095 C CA . GLY A 1 271 ? -11.414 -3.631 17.301 1.00 90.50 271 GLY A CA 1
ATOM 2096 C C . GLY A 1 271 ? -10.278 -4.183 18.150 1.00 90.50 271 GLY A C 1
ATOM 2097 O O . GLY A 1 271 ? -9.779 -3.500 19.046 1.00 90.50 271 GLY A O 1
ATOM 2098 N N . VAL A 1 272 ? -9.837 -5.406 17.856 1.00 90.25 272 VAL A N 1
ATOM 2099 C CA . VAL A 1 272 ? -8.759 -6.071 18.595 1.00 90.25 272 VAL A CA 1
ATOM 2100 C C . VAL A 1 272 ? -7.654 -6.484 17.641 1.00 90.25 272 VAL A C 1
ATOM 2102 O O . VAL A 1 272 ? -7.841 -7.326 16.769 1.00 90.25 272 VAL A O 1
ATOM 2105 N N . TRP A 1 273 ? -6.485 -5.874 17.811 1.00 92.56 273 TRP A N 1
ATOM 2106 C CA . TRP A 1 273 ? -5.315 -6.168 16.997 1.00 92.56 273 TRP A CA 1
ATOM 2107 C C . TRP A 1 273 ? -4.543 -7.357 17.575 1.00 92.56 273 TRP A C 1
ATOM 2109 O O . TRP A 1 273 ? -4.112 -7.335 18.729 1.00 92.56 273 TRP A O 1
ATOM 2119 N N . LEU A 1 274 ? -4.382 -8.393 16.751 1.00 91.44 274 LEU A N 1
ATOM 2120 C CA . LEU A 1 274 ? -3.840 -9.693 17.111 1.00 91.44 274 LEU A CA 1
ATOM 2121 C C . LEU A 1 274 ? -2.714 -10.134 16.171 1.00 91.44 274 LEU A C 1
ATOM 2123 O O . LEU A 1 274 ? -2.648 -9.768 14.991 1.00 91.44 274 LEU A O 1
ATOM 2127 N N . THR A 1 275 ? -1.832 -10.976 16.700 1.00 91.19 275 THR A N 1
ATOM 2128 C CA . THR A 1 275 ? -0.804 -11.692 15.941 1.00 91.19 275 THR A CA 1
ATOM 2129 C C . THR A 1 275 ? -1.225 -13.141 15.716 1.00 91.19 275 THR A C 1
ATOM 2131 O O . THR A 1 275 ? -2.087 -13.680 16.410 1.00 91.19 275 THR A O 1
ATOM 2134 N N . PHE A 1 276 ? -0.638 -13.794 14.711 1.00 91.56 276 PHE A N 1
ATOM 2135 C CA . PHE A 1 276 ? -0.910 -15.210 14.474 1.00 91.56 276 PHE A CA 1
ATOM 2136 C C . PHE A 1 276 ? -0.276 -16.062 15.582 1.00 91.56 276 PHE A C 1
ATOM 2138 O O . PHE A 1 276 ? 0.912 -15.886 15.863 1.00 91.56 276 PHE A O 1
ATOM 2145 N N . PRO A 1 277 ? -1.025 -17.002 16.185 1.00 89.31 277 PRO A N 1
ATOM 2146 C CA . PRO A 1 277 ? -0.545 -17.772 17.332 1.00 89.31 277 PRO A CA 1
ATOM 2147 C C . PRO A 1 277 ? 0.564 -18.760 16.946 1.00 89.31 277 PRO A C 1
ATOM 2149 O O . PRO A 1 277 ? 1.432 -19.081 17.754 1.00 89.31 277 PRO A O 1
ATOM 2152 N N . ASN A 1 278 ? 0.535 -19.270 15.710 1.00 90.69 278 ASN A N 1
ATOM 2153 C CA . ASN A 1 278 ? 1.519 -20.210 15.184 1.00 90.69 278 ASN A CA 1
ATOM 2154 C C . ASN A 1 278 ? 1.517 -20.238 13.643 1.00 90.69 278 ASN A C 1
ATOM 2156 O O . ASN A 1 278 ? 0.667 -19.635 12.978 1.00 90.69 278 ASN A O 1
ATOM 2160 N N . GLN A 1 279 ? 2.493 -20.953 13.077 1.00 90.50 279 GLN A N 1
ATOM 2161 C CA . GLN A 1 279 ? 2.654 -21.093 11.630 1.00 90.50 279 GLN A CA 1
ATOM 2162 C C . GLN A 1 279 ? 1.506 -21.888 10.990 1.00 90.50 279 GLN A C 1
ATOM 2164 O O . GLN A 1 279 ? 1.017 -21.486 9.941 1.00 90.50 279 GLN A O 1
ATOM 2169 N N . GLU A 1 280 ? 1.013 -22.946 11.644 1.00 92.06 280 GLU A N 1
ATOM 2170 C CA . GLU A 1 280 ? -0.087 -23.782 11.133 1.00 92.06 280 GLU A CA 1
ATOM 2171 C C . GLU A 1 280 ? -1.362 -22.960 10.879 1.00 92.06 280 GLU A C 1
ATOM 2173 O O . GLU A 1 280 ? -2.024 -23.113 9.851 1.00 92.06 280 GLU A O 1
ATOM 2178 N N . PHE A 1 281 ? -1.674 -22.029 11.784 1.00 92.12 281 PHE A N 1
ATOM 2179 C CA . PHE A 1 281 ? -2.768 -21.075 11.624 1.00 92.12 281 PHE A CA 1
ATOM 2180 C C . PHE A 1 281 ? -2.595 -20.234 10.352 1.00 92.12 281 PHE A C 1
ATOM 2182 O O . PHE A 1 281 ? -3.534 -20.065 9.573 1.00 92.12 281 PHE A O 1
ATOM 2189 N N . SER A 1 282 ? -1.383 -19.725 10.127 1.00 92.31 282 SER A N 1
ATOM 2190 C CA . SER A 1 282 ? -1.072 -18.894 8.961 1.00 92.31 282 SER A CA 1
ATOM 2191 C C . SER A 1 282 ? -1.110 -19.702 7.661 1.00 92.31 282 SER A C 1
ATOM 2193 O O . SER A 1 282 ? -1.651 -19.234 6.661 1.00 92.31 282 SER A O 1
ATOM 2195 N N . ASP A 1 283 ? -0.606 -20.936 7.677 1.00 93.50 283 ASP A N 1
ATOM 2196 C CA . ASP A 1 283 ? -0.596 -21.837 6.522 1.00 93.50 283 ASP A CA 1
ATOM 2197 C C . ASP A 1 283 ? -2.017 -22.224 6.099 1.00 93.50 283 ASP A C 1
ATOM 2199 O O . ASP A 1 283 ? -2.318 -22.284 4.904 1.00 93.50 283 ASP A O 1
ATOM 2203 N N . ARG A 1 284 ? -2.925 -22.416 7.067 1.00 93.94 284 ARG A N 1
ATOM 2204 C CA . ARG A 1 284 ? -4.353 -22.643 6.805 1.00 93.94 284 ARG A CA 1
ATOM 2205 C C . ARG A 1 284 ? -4.970 -21.480 6.031 1.00 93.94 284 ARG A C 1
ATOM 2207 O O . ARG A 1 284 ? -5.644 -21.714 5.029 1.00 93.94 284 ARG A O 1
ATOM 2214 N N . LEU A 1 285 ? -4.722 -20.245 6.466 1.00 94.62 285 LEU A N 1
ATOM 2215 C CA . LEU A 1 285 ? -5.213 -19.045 5.786 1.00 94.62 285 LEU A CA 1
ATOM 2216 C C . LEU A 1 285 ? -4.581 -18.889 4.397 1.00 94.62 285 LEU A C 1
ATOM 2218 O O . LEU A 1 285 ? -5.301 -18.702 3.418 1.00 94.62 285 LEU A O 1
ATOM 2222 N N . ARG A 1 286 ? -3.255 -19.046 4.282 1.00 95.31 286 ARG A N 1
ATOM 2223 C CA . ARG A 1 286 ? -2.546 -18.995 2.993 1.00 95.31 286 ARG A CA 1
ATOM 2224 C C . ARG A 1 286 ? -3.124 -19.993 1.996 1.00 95.31 286 ARG A C 1
ATOM 2226 O O . ARG A 1 286 ? -3.384 -19.620 0.857 1.00 95.31 286 ARG A O 1
ATOM 2233 N N . LYS A 1 287 ? -3.348 -21.238 2.425 1.00 95.31 287 LYS A N 1
ATOM 2234 C CA . LYS A 1 287 ? -3.931 -22.289 1.587 1.00 95.31 287 LYS A CA 1
ATOM 2235 C C . LYS A 1 287 ? -5.375 -21.974 1.205 1.00 95.31 287 LYS A C 1
ATOM 2237 O O . LYS A 1 287 ? -5.747 -22.191 0.059 1.00 95.31 287 LYS A O 1
ATOM 2242 N N . LYS A 1 288 ? -6.181 -21.470 2.144 1.00 95.62 288 LYS A N 1
ATOM 2243 C CA . LYS A 1 288 ? -7.595 -21.143 1.909 1.00 95.62 288 LYS A CA 1
ATOM 2244 C C . LYS A 1 288 ? -7.774 -20.064 0.841 1.00 95.62 288 LYS A C 1
ATOM 2246 O O . LYS A 1 288 ? -8.687 -20.178 0.031 1.00 95.62 288 LYS A O 1
ATOM 2251 N N . PHE A 1 289 ? -6.928 -19.037 0.861 1.00 95.94 289 PHE A N 1
ATOM 2252 C CA . PHE A 1 289 ? -7.024 -17.886 -0.042 1.00 95.94 289 PHE A CA 1
ATOM 2253 C C . PHE A 1 289 ? -6.026 -17.933 -1.203 1.00 95.94 289 PHE A C 1
ATOM 2255 O O . PHE A 1 289 ? -5.881 -16.937 -1.906 1.00 95.94 289 PHE A O 1
ATOM 2262 N N . GLU A 1 290 ? -5.325 -19.058 -1.381 1.00 96.50 290 GLU A N 1
ATOM 2263 C CA . GLU A 1 290 ? -4.323 -19.260 -2.436 1.00 96.50 290 GLU A CA 1
ATOM 2264 C C . GLU A 1 290 ? -3.310 -18.098 -2.517 1.00 96.50 290 GLU A C 1
ATOM 2266 O O . GLU A 1 290 ? -2.957 -17.620 -3.596 1.00 96.50 290 GLU A O 1
ATOM 2271 N N . LEU A 1 291 ? -2.858 -17.601 -1.354 1.00 94.88 291 LEU A N 1
ATOM 2272 C CA . LEU A 1 291 ? -2.017 -16.403 -1.310 1.00 94.88 291 LEU A CA 1
ATOM 2273 C C . LEU A 1 291 ? -0.645 -16.688 -1.937 1.00 94.88 291 LEU A C 1
ATOM 2275 O O . LEU A 1 291 ? 0.047 -17.608 -1.482 1.00 94.88 291 LEU A O 1
ATOM 2279 N N . PRO A 1 292 ? -0.196 -15.866 -2.902 1.00 93.50 292 PRO A N 1
ATOM 2280 C CA . PRO A 1 292 ? 1.082 -16.076 -3.564 1.00 93.50 292 PRO A CA 1
ATOM 2281 C C . PRO A 1 292 ? 2.255 -15.840 -2.604 1.00 93.50 292 PRO A C 1
ATOM 2283 O O . PRO A 1 292 ? 2.135 -15.137 -1.595 1.00 93.50 292 PRO A O 1
ATOM 2286 N N . ASP A 1 293 ? 3.421 -16.391 -2.934 1.00 92.50 293 ASP A N 1
ATOM 2287 C CA . ASP A 1 293 ? 4.599 -16.371 -2.052 1.00 92.50 293 ASP A CA 1
ATOM 2288 C C . ASP A 1 293 ? 5.129 -14.960 -1.769 1.00 92.50 293 ASP A C 1
ATOM 2290 O O . ASP A 1 293 ? 5.694 -14.699 -0.708 1.00 92.50 293 ASP A O 1
ATOM 2294 N N . TYR A 1 294 ? 4.903 -14.018 -2.689 1.00 92.12 294 TYR A N 1
ATOM 2295 C CA . TYR A 1 294 ? 5.272 -12.616 -2.494 1.00 92.12 294 TYR A CA 1
ATOM 2296 C C . TYR A 1 294 ? 4.308 -11.854 -1.572 1.00 92.12 294 TYR A C 1
ATOM 2298 O O . TYR A 1 294 ? 4.599 -10.715 -1.210 1.00 92.12 294 TYR A O 1
ATOM 2306 N N . ILE A 1 295 ? 3.167 -12.442 -1.198 1.00 95.06 295 ILE A N 1
ATOM 2307 C CA . ILE A 1 295 ? 2.248 -11.874 -0.213 1.00 95.06 295 ILE A CA 1
ATOM 2308 C C . ILE A 1 295 ? 2.608 -12.425 1.160 1.00 95.06 295 ILE A C 1
ATOM 2310 O O . ILE A 1 295 ? 2.500 -13.623 1.437 1.00 95.06 295 ILE A O 1
ATOM 2314 N N . ARG A 1 296 ? 3.022 -11.524 2.045 1.00 93.12 296 ARG A N 1
ATOM 2315 C CA . ARG A 1 296 ? 3.339 -11.838 3.434 1.00 93.12 296 ARG A CA 1
ATOM 2316 C C . ARG A 1 296 ? 2.149 -11.507 4.326 1.00 93.12 296 ARG A C 1
ATOM 2318 O O . ARG A 1 296 ? 1.694 -10.372 4.344 1.00 93.12 296 ARG A O 1
ATOM 2325 N N . MET A 1 297 ? 1.694 -12.476 5.113 1.00 94.31 297 MET A N 1
ATOM 2326 C CA . MET A 1 297 ? 0.783 -12.229 6.232 1.00 94.31 297 MET A CA 1
ATOM 2327 C C . MET A 1 297 ? 1.567 -11.674 7.420 1.00 94.31 297 MET A C 1
ATOM 2329 O O . MET A 1 297 ? 2.626 -12.211 7.750 1.00 94.31 297 MET A O 1
ATOM 2333 N N . VAL A 1 298 ? 1.067 -10.611 8.053 1.00 93.50 298 VAL A N 1
ATOM 2334 C CA . VAL A 1 298 ? 1.778 -9.957 9.165 1.00 93.50 298 VAL A CA 1
ATOM 2335 C C . VAL A 1 298 ? 1.002 -10.045 10.467 1.00 93.50 298 VAL A C 1
ATOM 2337 O O . VAL A 1 298 ? 1.536 -10.491 11.477 1.00 93.50 298 VAL A O 1
ATOM 2340 N N . THR A 1 299 ? -0.254 -9.617 10.444 1.00 94.25 299 THR A N 1
ATOM 2341 C CA . THR A 1 299 ? -1.099 -9.476 11.631 1.00 94.25 299 THR A CA 1
ATOM 2342 C C . THR A 1 299 ? -2.559 -9.410 11.180 1.00 94.25 299 THR A C 1
ATOM 2344 O O . THR A 1 299 ? -2.824 -9.410 9.977 1.00 94.25 299 THR A O 1
ATOM 2347 N N . TYR A 1 300 ? -3.515 -9.359 12.099 1.00 95.19 300 TYR A N 1
ATOM 2348 C CA . TYR A 1 300 ? -4.921 -9.163 11.756 1.00 95.19 300 TYR A CA 1
ATOM 2349 C C . TYR A 1 300 ? -5.637 -8.364 12.844 1.00 95.19 300 TYR A C 1
ATOM 2351 O O . TYR A 1 300 ? -5.124 -8.213 13.956 1.00 95.19 300 TYR A O 1
ATOM 2359 N N . VAL A 1 301 ? -6.799 -7.817 12.500 1.00 94.75 301 VAL A N 1
ATOM 2360 C CA . VAL A 1 301 ? -7.679 -7.122 13.440 1.00 94.75 301 VAL A CA 1
ATOM 2361 C C . VAL A 1 301 ? -9.054 -7.764 13.391 1.00 94.75 301 VAL A C 1
ATOM 2363 O O . VAL A 1 301 ? -9.653 -7.845 12.320 1.00 94.75 301 VAL A O 1
ATOM 2366 N N . ASP A 1 302 ? -9.554 -8.179 14.546 1.00 94.19 302 ASP A N 1
ATOM 2367 C CA . ASP A 1 302 ? -10.940 -8.614 14.690 1.00 94.19 302 ASP A CA 1
ATOM 2368 C C . ASP A 1 302 ? -11.810 -7.395 14.975 1.00 94.19 302 ASP A C 1
ATOM 2370 O O . ASP A 1 302 ? -11.465 -6.587 15.840 1.00 94.19 302 ASP A O 1
ATOM 2374 N N . VAL A 1 303 ? -12.916 -7.247 14.245 1.00 94.00 303 VAL A N 1
ATOM 2375 C CA . VAL A 1 303 ? -13.843 -6.118 14.389 1.00 94.00 303 VAL A CA 1
ATOM 2376 C C . VAL A 1 303 ? -15.285 -6.594 14.535 1.00 94.00 303 VAL A C 1
ATOM 2378 O O . VAL A 1 303 ? -15.704 -7.542 13.871 1.00 94.00 303 VAL A O 1
ATOM 2381 N N . GLY A 1 304 ? -16.051 -5.925 15.396 1.00 93.81 304 GLY A N 1
ATOM 2382 C CA . GLY A 1 304 ? -17.435 -6.287 15.714 1.00 93.81 304 GLY A CA 1
ATOM 2383 C C . GLY A 1 304 ? -18.062 -5.385 16.771 1.00 93.81 304 GLY A C 1
ATOM 2384 O O . GLY A 1 304 ? -17.388 -4.530 17.334 1.00 93.81 304 GLY A O 1
ATOM 2385 N N . TYR A 1 305 ? -19.343 -5.581 17.076 1.00 92.12 305 TYR A N 1
ATOM 2386 C CA . TYR A 1 305 ? -19.985 -4.926 18.221 1.00 92.12 305 TYR A CA 1
ATOM 2387 C C . TYR A 1 305 ? -19.631 -5.692 19.502 1.00 92.12 305 TYR A C 1
ATOM 2389 O O . TYR A 1 305 ? -19.876 -6.895 19.564 1.00 92.12 305 TYR A O 1
ATOM 2397 N N . GLY A 1 306 ? -19.029 -5.038 20.499 1.00 87.94 306 GLY A N 1
ATOM 2398 C CA . GLY A 1 306 ? -18.598 -5.699 21.741 1.00 87.94 306 GLY A CA 1
ATOM 2399 C C . GLY A 1 306 ? -19.768 -6.133 22.635 1.00 87.94 306 GLY A C 1
ATOM 2400 O O . GLY A 1 306 ? -20.723 -5.378 22.793 1.00 87.94 306 GLY A O 1
ATOM 2401 N N . ASP A 1 307 ? -19.678 -7.325 23.241 1.00 82.69 307 ASP A N 1
ATOM 2402 C CA . ASP A 1 307 ? -20.714 -7.902 24.134 1.00 82.69 307 ASP A CA 1
ATOM 2403 C C . ASP A 1 307 ? -20.437 -7.672 25.631 1.00 82.69 307 ASP A C 1
ATOM 2405 O O . ASP A 1 307 ? -21.001 -8.302 26.521 1.00 82.69 307 ASP A O 1
ATOM 2409 N N . GLN A 1 308 ? -19.510 -6.775 25.952 1.00 72.06 308 GLN A N 1
ATOM 2410 C CA . GLN A 1 308 ? -19.131 -6.510 27.333 1.00 72.06 308 GLN A CA 1
ATOM 2411 C C . GLN A 1 308 ? -19.070 -5.017 27.600 1.00 72.06 308 GLN A C 1
ATOM 2413 O O . GLN A 1 308 ? -18.589 -4.237 26.778 1.00 72.06 308 GLN A O 1
ATOM 2418 N N . THR A 1 309 ? -19.428 -4.646 28.828 1.00 65.44 309 THR A N 1
ATOM 2419 C CA . THR A 1 309 ? -19.095 -3.340 29.398 1.00 65.44 309 THR A CA 1
ATOM 2420 C C . THR A 1 309 ? -17.995 -3.512 30.445 1.00 65.44 309 THR A C 1
ATOM 2422 O O . THR A 1 309 ? -18.303 -3.604 31.635 1.00 65.44 309 THR A O 1
ATOM 2425 N N . PRO A 1 310 ? -16.699 -3.568 30.087 1.00 58.66 310 PRO A N 1
ATOM 2426 C CA . PRO A 1 310 ? -15.669 -3.483 31.098 1.00 58.66 310 PRO A CA 1
ATOM 2427 C C . PRO A 1 310 ? -15.333 -2.013 31.357 1.00 58.66 310 PRO A C 1
ATOM 2429 O O . PRO A 1 310 ? -15.159 -1.203 30.439 1.00 58.66 310 PRO A O 1
ATOM 2432 N N . HIS A 1 311 ? -15.197 -1.673 32.637 1.00 60.03 311 HIS A N 1
ATOM 2433 C CA . HIS A 1 311 ? -14.479 -0.471 33.037 1.00 60.03 311 HIS A CA 1
ATOM 2434 C C . HIS A 1 311 ? -13.129 -0.417 32.299 1.00 60.03 311 HIS A C 1
ATOM 2436 O O . HIS A 1 311 ? -12.457 -1.450 32.196 1.00 60.03 311 HIS A O 1
ATOM 2442 N N . PRO A 1 312 ? -12.709 0.753 31.783 1.00 64.75 312 PRO A N 1
ATOM 2443 C CA . PRO A 1 312 ? -11.387 0.883 31.190 1.00 64.75 312 PRO A CA 1
ATOM 2444 C C . PRO A 1 312 ? -10.324 0.393 32.181 1.00 64.75 312 PRO A C 1
ATOM 2446 O O . PRO A 1 312 ? -10.414 0.718 33.369 1.00 64.75 312 PRO A O 1
ATOM 2449 N N . PRO A 1 313 ? -9.311 -0.368 31.728 1.00 68.44 313 PRO A N 1
ATOM 2450 C CA . PRO A 1 313 ? -8.214 -0.744 32.604 1.00 68.44 313 PRO A CA 1
ATOM 2451 C C . PRO A 1 313 ? -7.548 0.524 33.140 1.00 68.44 313 PRO A C 1
ATOM 2453 O O . PRO A 1 313 ? -7.376 1.497 32.398 1.00 68.44 313 PRO A O 1
ATOM 2456 N N . LEU A 1 314 ? -7.150 0.503 34.414 1.00 77.19 314 LEU A N 1
ATOM 2457 C CA . LEU A 1 314 ? -6.347 1.578 34.991 1.00 77.19 314 LEU A CA 1
ATOM 2458 C C . LEU A 1 314 ? -5.080 1.745 34.142 1.00 77.19 314 LEU A C 1
ATOM 2460 O O . LEU A 1 314 ? -4.344 0.787 33.901 1.00 77.19 314 LEU A O 1
ATOM 2464 N N . ARG A 1 315 ? -4.860 2.959 33.638 1.00 82.94 315 ARG A N 1
ATOM 2465 C CA . ARG A 1 315 ? -3.674 3.321 32.858 1.00 82.94 315 ARG A CA 1
ATOM 2466 C C . ARG A 1 315 ? -2.710 4.085 33.757 1.00 82.94 315 ARG A C 1
ATOM 2468 O O . ARG A 1 315 ? -3.155 4.875 34.588 1.00 82.94 315 ARG A O 1
ATOM 2475 N N . SER A 1 316 ? -1.409 3.874 33.568 1.00 87.88 316 SER A N 1
ATOM 2476 C CA . SER A 1 316 ? -0.380 4.719 34.181 1.00 87.88 316 SER A CA 1
ATOM 2477 C C . SER A 1 316 ? -0.566 6.176 33.759 1.00 87.88 316 SER A C 1
ATOM 2479 O O . SER A 1 316 ? -1.037 6.448 32.649 1.00 87.88 316 SER A O 1
ATOM 2481 N N . SER A 1 317 ? -0.174 7.112 34.622 1.00 90.62 317 SER A N 1
ATOM 2482 C CA . SER A 1 317 ? -0.113 8.518 34.231 1.00 90.62 317 SER A CA 1
ATOM 2483 C C . SER A 1 317 ? 0.956 8.723 33.145 1.00 90.62 317 SER A C 1
ATOM 2485 O O . SER A 1 317 ? 1.880 7.919 32.994 1.00 90.62 317 SER A O 1
ATOM 2487 N N . VAL A 1 318 ? 0.852 9.812 32.374 1.00 91.44 318 VAL A N 1
ATOM 2488 C CA . VAL A 1 318 ? 1.908 10.184 31.410 1.00 91.44 318 VAL A CA 1
ATOM 2489 C C . VAL A 1 318 ? 3.230 10.450 32.137 1.00 91.44 318 VAL A C 1
ATOM 2491 O O . VAL A 1 318 ? 4.293 10.183 31.589 1.00 91.44 318 VAL A O 1
ATOM 2494 N N . GLU A 1 319 ? 3.171 10.954 33.368 1.00 94.31 319 GLU A N 1
ATOM 2495 C CA . GLU A 1 319 ? 4.340 11.218 34.211 1.00 94.31 319 GLU A CA 1
ATOM 2496 C C . GLU A 1 319 ? 5.069 9.922 34.573 1.00 94.31 319 GLU A C 1
ATOM 2498 O O . GLU A 1 319 ? 6.275 9.838 34.367 1.00 94.31 319 GLU A O 1
ATOM 2503 N N . ASP A 1 320 ? 4.336 8.888 34.995 1.00 95.00 320 ASP A N 1
ATOM 2504 C CA . ASP A 1 320 ? 4.916 7.576 35.312 1.00 95.00 320 ASP A CA 1
ATOM 2505 C C . ASP A 1 320 ? 5.437 6.850 34.063 1.00 95.00 320 ASP A C 1
ATOM 2507 O O . ASP A 1 320 ? 6.379 6.061 34.135 1.00 95.00 320 ASP A O 1
ATOM 2511 N N . ALA A 1 321 ? 4.807 7.081 32.906 1.00 93.12 321 ALA A N 1
ATOM 2512 C CA . ALA A 1 321 ? 5.162 6.418 31.654 1.00 93.12 321 ALA A CA 1
ATOM 2513 C C . ALA A 1 321 ? 6.387 7.037 30.955 1.00 93.12 321 ALA A C 1
ATOM 2515 O O . ALA A 1 321 ? 7.057 6.355 30.175 1.00 93.12 321 ALA A O 1
ATOM 2516 N N . VAL A 1 322 ? 6.682 8.321 31.186 1.00 94.81 322 VAL A N 1
ATOM 2517 C CA . VAL A 1 322 ? 7.774 9.029 30.505 1.00 94.81 322 VAL A CA 1
ATOM 2518 C C . VAL A 1 322 ? 9.065 8.942 31.316 1.00 94.81 322 VAL A C 1
ATOM 2520 O O . VAL A 1 322 ? 9.240 9.623 32.319 1.00 94.81 322 VAL A O 1
ATOM 2523 N N . LEU A 1 323 ? 10.015 8.149 30.817 1.00 94.62 323 LEU A N 1
ATOM 2524 C CA . LEU A 1 323 ? 11.297 7.902 31.491 1.00 94.62 323 LEU A CA 1
ATOM 2525 C C . LEU A 1 323 ? 12.302 9.065 31.384 1.00 94.62 323 LEU A C 1
ATOM 2527 O O . LEU A 1 323 ? 13.215 9.159 32.200 1.00 94.62 323 LEU A O 1
ATOM 2531 N N . ALA A 1 324 ? 12.165 9.936 30.380 1.00 93.19 324 ALA A N 1
ATOM 2532 C CA . ALA A 1 324 ? 12.989 11.131 30.197 1.00 93.19 324 ALA A CA 1
ATOM 2533 C C . ALA A 1 324 ? 12.262 12.166 29.318 1.00 93.19 324 ALA A C 1
ATOM 2535 O O . ALA A 1 324 ? 11.586 11.795 28.357 1.00 93.19 324 ALA A O 1
ATOM 2536 N N . LYS A 1 325 ? 12.431 13.460 29.620 1.00 88.56 325 LYS A N 1
ATOM 2537 C CA . LYS A 1 325 ? 12.058 14.591 28.752 1.00 88.56 325 LYS A CA 1
ATOM 2538 C C . LYS A 1 325 ? 13.289 15.481 28.595 1.00 88.56 325 LYS A C 1
ATOM 2540 O O . LYS A 1 325 ? 13.899 15.830 29.604 1.00 88.56 325 LYS A O 1
ATOM 2545 N N . TYR A 1 326 ? 13.645 15.796 27.356 1.00 80.75 326 TYR A N 1
ATOM 2546 C CA . TYR A 1 326 ? 14.721 16.725 27.007 1.00 80.75 326 TYR A CA 1
ATOM 2547 C C . TYR A 1 326 ? 14.124 18.001 26.428 1.00 80.75 326 TYR A C 1
ATOM 2549 O O . TYR A 1 326 ? 13.096 17.879 25.722 1.00 80.75 326 TYR A O 1
#

Radius of gyration: 27.24 Å; chains: 1; bounding box: 64×55×75 Å

Foldseek 3Di:
DFQKWWAQFWAWDQDPVRDIDTQDGGDTDTHRPPDDDDDDDDPSNCPVVVVCVLQQNDDTPDTFMDGVNHTRNHHDPVDDDDDPDHPADPPDDPQCRVCVSVVVVVPDPVVCVVVDPPCPNPVNVVVNLVVVCVVCVVVVHHDDPVVVPDDDQDPVNVVLLVCLVQVADAFQAFDPDDDDVVLVVQLQVLLLVFDADVSLSFKDWDKDACVVVPCLQPPFPRPDQRIKIWIKGQQVSVSVVVPQDPVSVLVSSVSSLVSSQSSLSSVQKHKHKFFDPDPVSVVSVCVVVVPDPSMGTGTMMRIHHGPDDDDHPDDDDPVVVDPDDD

Sequence (326 aa):
MPTIKIKNLEKYYPGENGEMTHALTDINMEIRDGEFVCIVGPSGCGKSTLLEIVAGLLEHTAGEVLLDDVPVKGTSRDIGVVFQDASLYPWRTIKKNIAFGMDIAKVPKDERVKRGLSQELPEYQYASFLVQSADKLSNGEPVDLSPYVPKTVTKEMEEDFFTILKERRSVREFTDQEVPDEIIDKVLEAGLWAAHGCNVQSIKYVVVREKNEPGLFKGSDVPGGPVHLVILQDMRCYKANSFTPVRNQLLDAGAAGQNIVLAAHAAGLEGVWLTFPNQEFSDRLRKKFELPDYIRMVTYVDVGYGDQTPHPPLRSSVEDAVLAKY